Protein AF-A0A6N7Q2G5-F1 (afdb_monomer_lite)

Foldseek 3Di:
DDDDDDDPPPPCPPPDPPPPPLPLADQQQFHDPPPDDDGDPFDQQKKKKWWFDDPVSPDIDTQPDIDGSVGDRDPVVVCVLFNAQTWMKIWGADPVPRDTRDIGDIDHGDGDDTHDSDPPVPPPDPPPPDPPDPPDDDPDDDDDDDDDDDDDDDDDPDDDPPDDDDPDDDPDPDPPPPPVVVVVVVVVVVVVVVVVVVVVVVVVVVVVVVVVVVVVVVVPDD

Radius of gyration: 34.86 Å; chains: 1; bounding box: 56×126×92 Å

Organism: NCBI:txid889282

pLDDT: mean 78.27, std 17.94, range [46.06, 98.12]

Structure (mmCIF, N/CA/C/O backbone):
data_AF-A0A6N7Q2G5-F1
#
_entry.id   AF-A0A6N7Q2G5-F1
#
loop_
_atom_site.group_PDB
_atom_site.id
_atom_site.type_symbol
_atom_site.label_atom_id
_atom_site.label_alt_id
_atom_site.label_comp_id
_atom_site.label_asym_id
_atom_site.label_entity_id
_atom_site.label_seq_id
_atom_site.pdbx_PDB_ins_code
_atom_site.Cartn_x
_atom_site.Cartn_y
_atom_site.Cartn_z
_atom_site.occupancy
_atom_site.B_iso_or_equiv
_atom_site.auth_seq_id
_atom_site.auth_comp_id
_atom_site.auth_asym_id
_atom_site.auth_atom_id
_atom_site.pdbx_PDB_model_num
ATOM 1 N N . MET A 1 1 ? -38.017 -7.972 65.517 1.00 46.06 1 MET A N 1
ATOM 2 C CA . MET A 1 1 ? -37.351 -7.129 64.501 1.00 46.06 1 MET A CA 1
ATOM 3 C C . MET A 1 1 ? -36.614 -8.047 63.535 1.00 46.06 1 MET A C 1
ATOM 5 O O . MET A 1 1 ? -35.547 -8.538 63.874 1.00 46.06 1 MET A O 1
ATOM 9 N N . LYS A 1 2 ? -37.237 -8.386 62.399 1.00 46.38 2 LYS A N 1
ATOM 10 C CA . LYS A 1 2 ? -36.619 -9.204 61.345 1.00 46.38 2 LYS A CA 1
ATOM 11 C C . LYS A 1 2 ? -35.892 -8.258 60.391 1.00 46.38 2 LYS A C 1
ATOM 13 O O . LYS A 1 2 ? -36.523 -7.355 59.848 1.00 46.38 2 LYS A O 1
ATOM 18 N N . LYS A 1 3 ? -34.575 -8.428 60.267 1.00 54.03 3 LYS A N 1
ATOM 19 C CA . LYS A 1 3 ? -33.744 -7.713 59.295 1.00 54.03 3 LYS A CA 1
ATOM 20 C C . LYS A 1 3 ? -34.107 -8.231 57.903 1.00 54.03 3 LYS A C 1
ATOM 22 O O . LYS A 1 3 ? -34.156 -9.438 57.698 1.00 54.03 3 LYS A O 1
ATOM 27 N N . LYS A 1 4 ? -34.447 -7.303 57.014 1.00 59.53 4 LYS A N 1
ATOM 28 C CA . LYS A 1 4 ? -34.738 -7.531 55.602 1.00 59.53 4 LYS A CA 1
ATOM 29 C C . LYS A 1 4 ? -33.416 -7.302 54.869 1.00 59.53 4 LYS A C 1
ATOM 31 O O . LYS A 1 4 ? -32.916 -6.180 54.895 1.00 59.53 4 LYS A O 1
ATOM 36 N N . GLU A 1 5 ? -32.816 -8.366 54.355 1.00 64.50 5 GLU A N 1
ATOM 37 C CA . GLU A 1 5 ? -31.678 -8.271 53.438 1.00 64.50 5 GLU A CA 1
ATOM 38 C C . GLU A 1 5 ? -32.193 -7.766 52.080 1.00 64.50 5 GLU A C 1
ATOM 40 O O . GLU A 1 5 ? -33.299 -8.151 51.686 1.00 64.50 5 GLU A O 1
ATOM 45 N N . PRO A 1 6 ? -31.481 -6.845 51.409 1.00 66.50 6 PRO A N 1
ATOM 46 C CA . PRO A 1 6 ? -31.784 -6.476 50.037 1.00 66.50 6 PRO A CA 1
ATOM 47 C C . PRO A 1 6 ? -31.147 -7.492 49.084 1.00 66.50 6 PRO A C 1
ATOM 49 O O . PRO A 1 6 ? -29.947 -7.745 49.147 1.00 66.50 6 PRO A O 1
ATOM 52 N N . ASP A 1 7 ? -31.976 -8.065 48.219 1.00 61.12 7 ASP A N 1
ATOM 53 C CA . ASP A 1 7 ? -31.551 -8.853 47.071 1.00 61.12 7 ASP A CA 1
ATOM 54 C C . ASP A 1 7 ? -30.861 -7.918 46.059 1.00 61.12 7 ASP A C 1
ATOM 56 O O . ASP A 1 7 ? -31.504 -7.064 45.445 1.00 61.12 7 ASP A O 1
ATOM 60 N N . ASP A 1 8 ? -29.539 -8.049 45.928 1.00 60.59 8 ASP A N 1
ATOM 61 C CA . ASP A 1 8 ? -28.743 -7.462 44.846 1.00 60.59 8 ASP A CA 1
ATOM 62 C C . ASP A 1 8 ? -29.062 -8.213 43.542 1.00 60.59 8 ASP A C 1
ATOM 64 O O . ASP A 1 8 ? -28.525 -9.284 43.243 1.00 60.59 8 ASP A O 1
ATOM 68 N N . GLU A 1 9 ? -29.990 -7.647 42.775 1.00 62.28 9 GLU A N 1
ATOM 69 C CA . GLU A 1 9 ? -30.350 -8.064 41.423 1.00 62.28 9 GLU A CA 1
ATOM 70 C C . GLU A 1 9 ? -29.200 -7.687 40.468 1.00 62.28 9 GLU A C 1
ATOM 72 O O . GLU A 1 9 ? -29.148 -6.599 39.895 1.00 62.28 9 GLU A O 1
ATOM 77 N N . LEU A 1 10 ? -28.216 -8.583 40.348 1.00 60.34 10 LEU A N 1
ATOM 78 C CA . LEU A 1 10 ? -27.159 -8.531 39.335 1.00 60.34 10 LEU A CA 1
ATOM 79 C C . LEU A 1 10 ? -27.780 -8.754 37.946 1.00 60.34 10 LEU A C 1
ATOM 81 O O . LEU A 1 10 ? -27.834 -9.877 37.442 1.00 60.34 10 LEU A O 1
ATOM 85 N N . ASP A 1 11 ? -28.247 -7.664 37.339 1.00 53.66 11 ASP A N 1
ATOM 86 C CA . ASP A 1 11 ? -28.632 -7.579 35.930 1.00 53.66 11 ASP A CA 1
ATOM 87 C C . ASP A 1 11 ? -27.393 -7.800 35.045 1.00 53.66 11 ASP A C 1
ATOM 89 O O . ASP A 1 11 ? -26.650 -6.888 34.677 1.00 53.66 11 ASP A O 1
ATOM 93 N N . GLY A 1 12 ? -27.118 -9.074 34.769 1.00 57.66 12 GLY A N 1
ATOM 94 C CA . GLY A 1 12 ? -26.081 -9.538 33.858 1.00 57.66 12 GLY A CA 1
ATOM 95 C C . GLY A 1 12 ? -26.492 -9.351 32.404 1.00 57.66 12 GLY A C 1
ATOM 96 O O . GLY A 1 12 ? -26.616 -10.332 31.670 1.00 57.66 12 GLY A O 1
ATOM 97 N N . THR A 1 13 ? -26.678 -8.103 31.972 1.00 56.94 13 THR A N 1
ATOM 98 C CA . THR A 1 13 ? -26.692 -7.787 30.542 1.00 56.94 13 THR A CA 1
ATOM 99 C C . THR A 1 13 ? -25.304 -8.145 29.987 1.00 56.94 13 THR A C 1
ATOM 101 O O . THR A 1 13 ? -24.312 -7.564 30.442 1.00 56.94 13 THR A O 1
ATOM 104 N N . PRO A 1 14 ? -25.167 -9.114 29.057 1.00 57.16 14 PRO A N 1
ATOM 105 C CA . PRO A 1 14 ? -23.870 -9.404 28.462 1.00 57.16 14 PRO A CA 1
ATOM 106 C C . PRO A 1 14 ? -23.379 -8.126 27.773 1.00 57.16 14 PRO A C 1
ATOM 108 O O . PRO A 1 14 ? -24.171 -7.485 27.076 1.00 57.16 14 PRO A O 1
ATOM 111 N N . PRO A 1 15 ? -22.112 -7.718 27.964 1.00 50.78 15 PRO A N 1
ATOM 112 C CA . PRO A 1 15 ? -21.589 -6.553 27.273 1.00 50.78 15 PRO A CA 1
ATOM 113 C C . PRO A 1 15 ? -21.746 -6.803 25.775 1.00 50.78 15 PRO A C 1
ATOM 115 O O . PRO A 1 15 ? -21.182 -7.755 25.233 1.00 50.78 15 PRO A O 1
ATOM 118 N N . SER A 1 16 ? -22.570 -5.979 25.126 1.00 46.94 16 SER A N 1
ATOM 119 C CA . SER A 1 16 ? -22.691 -5.969 23.676 1.00 46.94 16 SER A CA 1
ATOM 120 C C . SER A 1 16 ? -21.277 -5.821 23.119 1.00 46.94 16 SER A C 1
ATOM 122 O O . SER A 1 16 ? -20.594 -4.844 23.427 1.00 46.94 16 SER A O 1
ATOM 124 N N . ALA A 1 17 ? -20.813 -6.801 22.343 1.00 53.78 17 ALA A N 1
ATOM 125 C CA . ALA A 1 17 ? -19.471 -6.854 21.755 1.00 53.78 17 ALA A CA 1
ATOM 126 C C . ALA A 1 17 ? -19.237 -5.779 20.667 1.00 53.78 17 ALA A C 1
ATOM 128 O O . ALA A 1 17 ? -18.360 -5.916 19.821 1.00 53.78 17 ALA A O 1
ATOM 129 N N . GLU A 1 18 ? -20.026 -4.708 20.699 1.00 50.28 18 GLU A N 1
ATOM 130 C CA . GLU A 1 18 ? -20.000 -3.550 19.814 1.00 50.28 18 GLU A CA 1
ATOM 131 C C . GLU A 1 18 ? -19.465 -2.314 20.545 1.00 50.28 18 GLU A C 1
ATOM 133 O O . GLU A 1 18 ? -19.804 -1.186 20.201 1.00 50.28 18 GLU A O 1
ATOM 138 N N . GLN A 1 19 ? -18.591 -2.492 21.544 1.00 47.50 19 GLN A N 1
ATOM 139 C CA . GLN A 1 19 ? -17.633 -1.433 21.864 1.00 47.50 19 GLN A CA 1
ATOM 140 C C . GLN A 1 19 ? -16.638 -1.351 20.700 1.00 47.50 19 GLN A C 1
ATOM 142 O O . GLN A 1 19 ? -15.495 -1.797 20.795 1.00 47.50 19 GLN A O 1
ATOM 147 N N . GLU A 1 20 ? -17.126 -0.803 19.578 1.00 50.06 20 GLU A N 1
ATOM 148 C CA . GLU A 1 20 ? -16.340 -0.015 18.642 1.00 50.06 20 GLU A CA 1
ATOM 149 C C . GLU A 1 20 ? -15.528 0.930 19.517 1.00 50.06 20 GLU A C 1
ATOM 151 O O . GLU A 1 20 ? -16.019 1.919 20.060 1.00 50.06 20 GLU A O 1
ATOM 156 N N . THR A 1 21 ? -14.275 0.553 19.737 1.00 46.84 21 THR A N 1
ATOM 157 C CA . THR A 1 21 ? -13.250 1.497 20.116 1.00 46.84 21 THR A CA 1
ATOM 158 C C . THR A 1 21 ? -13.370 2.620 19.104 1.00 46.84 21 THR A C 1
ATOM 160 O O . THR A 1 21 ? -13.093 2.405 17.921 1.00 46.84 21 THR A O 1
ATOM 163 N N . ASP A 1 22 ? -13.823 3.782 19.565 1.00 48.16 22 ASP A N 1
ATOM 164 C CA . ASP A 1 22 ? -13.605 5.074 18.930 1.00 48.16 22 ASP A CA 1
ATOM 165 C C . ASP A 1 22 ? -12.081 5.291 18.846 1.00 48.16 22 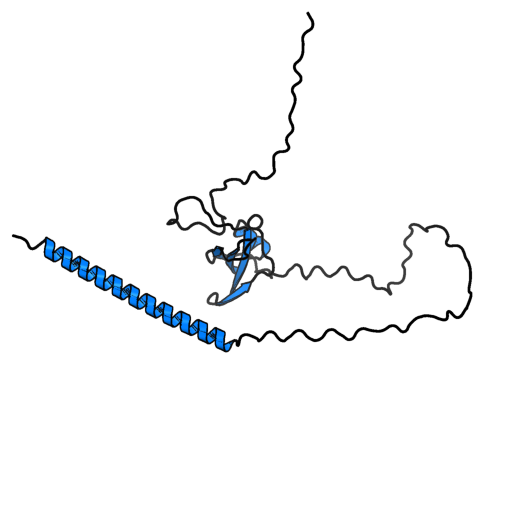ASP A C 1
ATOM 167 O O . ASP A 1 22 ? -11.466 6.095 19.547 1.00 48.16 22 ASP A O 1
ATOM 171 N N . ASP A 1 23 ? -11.441 4.472 18.018 1.00 51.78 23 ASP A N 1
ATOM 172 C CA . ASP A 1 23 ? -10.036 4.473 17.684 1.00 51.78 23 ASP A CA 1
ATOM 173 C C . ASP A 1 23 ? -9.921 5.584 16.638 1.00 51.78 23 ASP A C 1
ATOM 175 O O . ASP A 1 23 ? -9.867 5.370 15.429 1.00 51.78 23 ASP A O 1
ATOM 179 N N . TYR A 1 24 ? -9.975 6.832 17.119 1.00 52.16 24 TYR A N 1
ATOM 180 C CA . TYR A 1 24 ? -9.809 8.059 16.325 1.00 52.16 24 TYR A CA 1
ATOM 181 C C . TYR A 1 24 ? -8.457 8.101 15.563 1.00 52.16 24 TYR A C 1
ATOM 183 O O . TYR A 1 24 ? -8.195 9.030 14.784 1.00 52.16 24 TYR A O 1
ATOM 191 N N . GLY A 1 25 ? -7.588 7.107 15.784 1.00 63.84 25 GLY A N 1
ATOM 192 C CA . GLY A 1 25 ? -6.348 6.837 15.073 1.00 63.84 25 GLY A CA 1
ATOM 193 C C . GLY A 1 25 ? -6.572 5.852 13.930 1.00 63.84 25 GLY A C 1
ATOM 194 O O . GLY A 1 25 ? -6.793 4.667 14.153 1.00 63.84 25 GLY A O 1
ATOM 195 N N . GLY A 1 26 ? -6.491 6.365 12.699 1.00 82.62 26 GLY A N 1
ATOM 196 C CA . GLY A 1 26 ? -6.607 5.585 11.470 1.00 82.62 26 GLY A CA 1
ATOM 197 C C . GLY A 1 26 ? -5.679 4.369 11.412 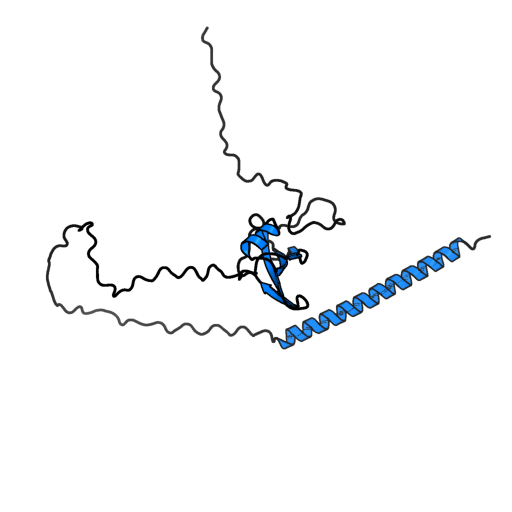1.00 82.62 26 GLY A C 1
ATOM 198 O O . GLY A 1 26 ? -4.789 4.167 12.237 1.00 82.62 26 GLY A O 1
ATOM 199 N N . HIS A 1 27 ? -5.894 3.528 10.406 1.00 92.12 27 HIS A N 1
ATOM 200 C CA . HIS A 1 27 ? -5.175 2.270 10.300 1.00 92.12 27 HIS A CA 1
ATOM 201 C C . HIS A 1 27 ? -3.646 2.499 10.219 1.00 92.12 27 HIS A C 1
ATOM 203 O O . HIS A 1 27 ? -3.206 3.289 9.387 1.00 92.12 27 HIS A O 1
ATOM 209 N N . PRO A 1 28 ? -2.815 1.794 11.009 1.00 92.81 28 PRO A N 1
ATOM 210 C CA . PRO A 1 28 ? -1.363 2.025 11.103 1.00 92.81 28 PRO A CA 1
ATOM 211 C C . PRO A 1 28 ? -0.608 1.943 9.765 1.00 92.81 28 PRO A C 1
ATOM 213 O O . PRO A 1 28 ? 0.325 2.703 9.533 1.00 92.81 28 PRO A O 1
ATOM 216 N N . LEU A 1 29 ? -1.039 1.070 8.846 1.00 95.38 29 LEU A N 1
ATOM 217 C CA . LEU A 1 29 ? -0.493 0.996 7.477 1.00 95.38 29 LEU A CA 1
ATOM 218 C C . LEU A 1 29 ? -0.910 2.157 6.552 1.00 95.38 29 LEU A C 1
ATOM 220 O O . LEU A 1 29 ? -0.390 2.281 5.445 1.00 95.38 29 LEU A O 1
ATOM 224 N N . PHE A 1 30 ? -1.859 2.989 6.973 1.00 94.94 30 PHE A N 1
ATOM 225 C CA . PHE A 1 30 ? -2.389 4.124 6.219 1.00 94.94 30 PHE A CA 1
ATOM 226 C C . PHE A 1 30 ? -2.318 5.390 7.079 1.00 94.94 30 PHE A C 1
ATOM 228 O O . PHE A 1 30 ? -3.362 5.962 7.423 1.00 94.94 30 PHE A O 1
ATOM 235 N N . PRO A 1 31 ? -1.096 5.838 7.435 1.00 91.06 31 PRO A N 1
ATOM 236 C CA . PRO A 1 31 ? -0.928 7.053 8.210 1.00 91.06 31 PRO A CA 1
ATOM 237 C C . PRO A 1 31 ? -1.626 8.209 7.501 1.00 91.06 31 PRO A C 1
ATOM 239 O O . PRO A 1 31 ? -1.678 8.309 6.271 1.00 91.06 31 PRO A O 1
ATOM 242 N N . ARG A 1 32 ? -2.245 9.062 8.304 1.00 89.38 32 ARG A N 1
ATOM 243 C CA . ARG A 1 32 ? -2.961 10.221 7.797 1.00 89.38 32 ARG A CA 1
ATOM 244 C C . ARG A 1 32 ? -1.950 11.285 7.371 1.00 89.38 32 ARG A C 1
ATOM 246 O O . ARG A 1 32 ? -0.985 11.499 8.105 1.00 89.38 32 ARG A O 1
ATOM 253 N N . PRO A 1 33 ? -2.155 11.960 6.231 1.00 86.62 33 PRO A N 1
ATOM 254 C CA . PRO A 1 33 ? -1.342 13.120 5.904 1.00 86.62 33 PRO A CA 1
ATOM 255 C C . PRO A 1 33 ? -1.515 14.200 6.978 1.00 86.62 33 PRO A C 1
ATOM 257 O O . PRO A 1 33 ? -2.624 14.439 7.454 1.00 86.62 33 PRO A O 1
ATOM 260 N N . GLU A 1 34 ? -0.424 14.886 7.321 1.00 87.06 34 GLU A N 1
ATOM 261 C CA . GLU A 1 34 ? -0.402 15.931 8.360 1.00 87.06 34 GLU A CA 1
ATOM 262 C C . GLU A 1 34 ? -1.354 17.107 8.067 1.00 87.06 34 GLU A C 1
ATOM 264 O O . GLU A 1 34 ? -1.701 17.876 8.959 1.00 87.06 34 GLU A O 1
ATOM 269 N N . THR A 1 35 ? -1.796 17.252 6.815 1.00 88.00 35 THR A N 1
ATOM 270 C CA . THR A 1 35 ? -2.701 18.313 6.359 1.00 88.00 35 THR A CA 1
ATOM 271 C C . THR A 1 35 ? -4.179 18.041 6.647 1.00 88.00 35 THR A C 1
ATOM 273 O O . THR A 1 35 ? -4.990 18.966 6.566 1.00 88.00 35 THR A O 1
ATOM 276 N N . GLU A 1 36 ? -4.558 16.802 6.969 1.00 85.88 36 GLU A N 1
ATOM 277 C CA . GLU A 1 36 ? -5.946 16.426 7.241 1.00 85.88 36 GLU A CA 1
ATOM 278 C C . GLU A 1 36 ? -6.239 16.512 8.746 1.00 85.88 36 GLU A C 1
ATOM 280 O O . GLU A 1 36 ? -5.646 15.799 9.555 1.00 85.88 36 GLU A O 1
ATOM 285 N N . SER A 1 37 ? -7.172 17.388 9.132 1.00 85.38 37 SER A N 1
ATOM 286 C CA . SER A 1 37 ? -7.594 17.576 10.524 1.00 85.38 37 SER A CA 1
ATOM 287 C C . SER A 1 37 ? -8.967 16.951 10.802 1.00 85.38 37 SER A C 1
ATOM 289 O O . SER A 1 37 ? -9.831 16.886 9.929 1.00 85.38 37 SER A O 1
ATOM 291 N N . GLY A 1 38 ? -9.177 16.496 12.042 1.00 84.06 38 GLY A N 1
ATOM 292 C CA . GLY A 1 38 ? -10.427 15.872 12.494 1.00 84.06 38 GLY A CA 1
ATOM 293 C C . GLY A 1 38 ? -10.389 14.335 12.520 1.00 84.06 38 GLY A C 1
ATOM 294 O O . GLY A 1 38 ? -9.317 13.747 12.410 1.00 84.06 38 GLY A O 1
ATOM 295 N N . PRO A 1 39 ? -11.529 13.657 12.732 1.00 82.31 39 PRO A N 1
ATOM 296 C CA . PRO A 1 39 ? -11.614 12.190 12.773 1.00 82.31 39 PRO A CA 1
ATOM 297 C C . PRO A 1 39 ? -11.355 11.543 11.403 1.00 82.31 39 PRO A C 1
ATOM 299 O O . PRO A 1 39 ? -11.805 12.073 10.387 1.00 82.31 39 PRO A O 1
ATOM 302 N N . ASP A 1 40 ? -10.665 10.395 11.365 1.00 85.38 40 ASP A N 1
ATOM 303 C CA . ASP A 1 40 ? -10.425 9.674 10.105 1.00 85.38 40 ASP A CA 1
ATOM 304 C C . ASP A 1 40 ? -11.707 8.946 9.694 1.00 85.38 40 ASP A C 1
ATOM 306 O O . ASP A 1 40 ? -12.138 8.002 10.351 1.00 85.38 40 ASP A O 1
ATOM 310 N N . ARG A 1 41 ? -12.349 9.400 8.615 1.00 84.50 41 ARG A N 1
ATOM 311 C CA . ARG A 1 41 ? -13.595 8.789 8.119 1.00 84.50 41 ARG A CA 1
ATOM 312 C C . ARG A 1 41 ? -13.346 7.560 7.248 1.00 84.50 41 ARG A C 1
ATOM 314 O O . ARG A 1 41 ? -14.307 6.921 6.809 1.00 84.50 41 ARG A O 1
ATOM 321 N N . ARG A 1 42 ? -12.085 7.254 6.929 1.00 87.06 42 ARG A N 1
ATOM 322 C CA . ARG A 1 42 ? -11.730 6.134 6.058 1.00 87.06 42 ARG A CA 1
ATOM 323 C C . ARG A 1 42 ? -11.963 4.829 6.810 1.00 87.06 42 ARG A C 1
ATOM 325 O O . ARG A 1 42 ? -11.480 4.629 7.918 1.00 87.06 42 ARG A O 1
ATOM 332 N N . ARG A 1 43 ? -12.705 3.922 6.175 1.00 86.06 43 ARG A N 1
ATOM 333 C CA . ARG A 1 43 ? -12.883 2.549 6.653 1.00 86.06 43 ARG A CA 1
ATOM 334 C C . ARG A 1 43 ? -11.892 1.645 5.942 1.00 86.06 43 ARG A C 1
ATOM 336 O O . ARG A 1 43 ? -11.888 1.574 4.711 1.00 86.06 43 ARG A O 1
ATOM 343 N N . PHE A 1 44 ? -11.055 0.978 6.722 1.00 90.94 44 PHE A N 1
ATOM 344 C CA . PHE A 1 44 ? -9.994 0.099 6.241 1.00 90.94 44 PHE A CA 1
ATOM 345 C C . PHE A 1 44 ? -10.392 -1.361 6.455 1.00 90.94 44 PHE A C 1
ATOM 347 O O . PHE A 1 44 ? -9.663 -2.113 7.084 1.00 90.94 44 PHE A O 1
ATOM 354 N N . ASP A 1 45 ? -11.577 -1.753 5.987 1.00 93.12 45 ASP A N 1
ATOM 355 C CA . ASP A 1 45 ? -12.146 -3.066 6.314 1.00 93.12 45 ASP A CA 1
ATOM 356 C C . ASP A 1 45 ? -11.345 -4.210 5.680 1.00 93.12 45 ASP A C 1
ATOM 358 O O . ASP A 1 45 ? -11.137 -5.249 6.304 1.00 93.12 45 ASP A O 1
ATOM 362 N N . ILE A 1 46 ? -10.897 -4.008 4.436 1.00 96.69 46 ILE A N 1
ATOM 363 C CA . ILE A 1 46 ? -10.154 -4.988 3.645 1.00 96.69 46 ILE A CA 1
ATOM 364 C C . ILE A 1 46 ? -8.843 -4.368 3.163 1.00 96.69 46 ILE A C 1
ATOM 366 O O . ILE A 1 46 ? -8.834 -3.279 2.588 1.00 96.69 46 ILE A O 1
ATOM 370 N N . ILE A 1 47 ? -7.739 -5.088 3.332 1.00 97.81 47 ILE A N 1
ATOM 371 C CA . ILE A 1 47 ? -6.402 -4.711 2.887 1.00 97.81 47 ILE A CA 1
ATOM 372 C C . ILE A 1 47 ? -5.901 -5.720 1.862 1.00 97.81 47 ILE A C 1
ATOM 374 O O . ILE A 1 47 ? -5.834 -6.923 2.097 1.00 97.81 47 ILE A O 1
ATOM 378 N N . GLN A 1 48 ? -5.494 -5.197 0.715 1.00 97.69 48 GLN A N 1
ATOM 379 C CA . GLN A 1 48 ? -4.880 -5.944 -0.365 1.00 97.69 48 GLN A CA 1
ATOM 380 C C . GLN A 1 48 ? -3.403 -5.586 -0.471 1.00 97.69 48 GLN A C 1
ATOM 382 O O . GLN A 1 48 ? -3.057 -4.416 -0.630 1.00 97.69 48 GLN A O 1
ATOM 387 N N . LEU A 1 49 ? -2.536 -6.594 -0.439 1.00 97.88 49 LEU A N 1
ATOM 388 C CA . LEU A 1 49 ? -1.096 -6.399 -0.572 1.00 97.88 49 LEU A CA 1
ATOM 389 C C . LEU A 1 49 ? -0.637 -6.524 -2.016 1.00 97.88 49 LEU A C 1
ATOM 391 O O . LEU A 1 49 ? -0.946 -7.497 -2.707 1.00 97.88 49 LEU A O 1
ATOM 395 N N . HIS A 1 50 ? 0.138 -5.546 -2.463 1.00 97.69 50 HIS A N 1
ATOM 396 C CA . HIS A 1 50 ? 0.886 -5.580 -3.711 1.00 97.69 50 HIS A CA 1
ATOM 397 C C . HIS A 1 50 ? 2.373 -5.635 -3.385 1.00 97.69 50 HIS A C 1
ATOM 399 O O . HIS A 1 50 ? 2.859 -4.936 -2.494 1.00 97.69 50 HIS A O 1
ATOM 405 N N . ARG A 1 51 ? 3.105 -6.460 -4.125 1.00 97.06 51 ARG A N 1
ATOM 406 C CA . ARG A 1 51 ? 4.554 -6.592 -4.020 1.00 97.06 51 ARG A CA 1
ATOM 407 C C . ARG A 1 51 ? 5.195 -6.210 -5.336 1.00 97.06 51 ARG A C 1
ATOM 409 O O . ARG A 1 51 ? 4.980 -6.876 -6.342 1.00 97.06 51 ARG A O 1
ATOM 416 N N . TRP A 1 52 ? 6.012 -5.174 -5.311 1.00 96.12 52 TRP A N 1
ATOM 417 C CA . TRP A 1 52 ? 6.731 -4.644 -6.456 1.00 96.12 52 TRP A CA 1
ATOM 418 C C . TRP A 1 52 ? 8.154 -5.211 -6.536 1.00 96.12 52 TRP A C 1
ATOM 420 O O . TRP A 1 52 ? 8.810 -5.436 -5.514 1.00 96.12 52 TRP A O 1
ATOM 430 N N . TYR A 1 53 ? 8.630 -5.451 -7.758 1.00 88.44 53 TYR A N 1
ATOM 431 C CA . TYR A 1 53 ? 9.970 -5.964 -8.045 1.00 88.44 53 TYR A CA 1
ATOM 432 C C . TYR A 1 53 ? 10.500 -5.485 -9.409 1.00 88.44 53 TYR A C 1
ATOM 434 O O . TYR A 1 53 ? 9.788 -4.889 -10.223 1.00 88.44 53 TYR A O 1
ATOM 442 N N . GLY A 1 54 ? 11.787 -5.741 -9.650 1.00 88.25 54 GLY A N 1
ATOM 443 C CA . GLY A 1 54 ? 12.521 -5.286 -10.832 1.00 88.25 54 GLY A CA 1
ATOM 444 C C . GLY A 1 54 ? 13.297 -3.983 -10.591 1.00 88.25 54 GLY A C 1
ATOM 445 O O . GLY A 1 54 ? 13.092 -3.321 -9.574 1.00 88.25 54 GLY A O 1
ATOM 446 N N . PRO A 1 55 ? 14.179 -3.584 -11.526 1.00 86.12 55 PRO A N 1
ATOM 447 C CA . PRO A 1 55 ? 15.164 -2.510 -11.333 1.00 86.12 55 PRO A CA 1
ATOM 448 C C . PRO A 1 55 ? 14.563 -1.113 -11.090 1.00 86.12 55 PRO A C 1
ATOM 450 O O . PRO A 1 55 ? 15.293 -0.186 -10.755 1.00 86.12 55 PRO A O 1
ATOM 453 N N . LYS A 1 56 ? 13.246 -0.946 -11.262 1.00 88.75 56 LYS A N 1
ATOM 454 C CA . LYS A 1 56 ? 12.516 0.313 -11.045 1.00 88.75 56 LYS A CA 1
ATOM 455 C C . LYS A 1 56 ? 11.156 0.124 -10.367 1.00 88.75 56 LYS A C 1
ATOM 457 O O . LYS A 1 56 ? 10.311 1.006 -10.476 1.00 88.75 56 LYS A O 1
ATOM 462 N N . ASN A 1 57 ? 10.920 -1.014 -9.704 1.00 89.12 57 ASN A N 1
ATOM 463 C CA . ASN A 1 57 ? 9.583 -1.374 -9.209 1.00 89.12 57 ASN A CA 1
ATOM 464 C C . ASN A 1 57 ? 8.526 -1.273 -10.329 1.00 89.12 57 ASN A C 1
ATOM 466 O O . ASN A 1 57 ? 7.491 -0.638 -10.153 1.00 89.12 57 ASN A O 1
ATOM 470 N N . GLU A 1 58 ? 8.827 -1.823 -11.507 1.00 90.75 58 GLU A N 1
ATOM 471 C CA . GLU A 1 58 ? 7.938 -1.765 -12.679 1.00 90.75 58 GLU A CA 1
ATOM 472 C C . GLU A 1 58 ? 6.888 -2.875 -12.638 1.00 90.75 58 GLU A C 1
ATOM 474 O O . GLU A 1 58 ? 5.729 -2.670 -12.991 1.00 90.75 58 GLU A O 1
ATOM 479 N N . TYR A 1 59 ? 7.287 -4.048 -12.156 1.00 92.38 59 TYR A N 1
ATOM 480 C CA . TYR A 1 59 ? 6.418 -5.207 -12.062 1.00 92.38 59 TYR A CA 1
ATOM 481 C C . TYR A 1 59 ? 5.854 -5.293 -10.656 1.00 92.38 59 TYR A C 1
ATOM 483 O O . TYR A 1 59 ? 6.569 -5.046 -9.681 1.00 92.38 59 TYR A O 1
ATOM 491 N N . TYR A 1 60 ? 4.587 -5.679 -10.547 1.00 94.06 60 TYR A N 1
ATOM 492 C CA . TYR A 1 60 ? 3.996 -6.010 -9.265 1.00 94.06 60 TYR A CA 1
ATOM 493 C C . TYR A 1 60 ? 3.204 -7.306 -9.332 1.00 94.06 60 TYR A C 1
ATOM 495 O O . TYR A 1 60 ? 2.595 -7.654 -10.341 1.00 94.06 60 TYR A O 1
ATOM 503 N N . GLU A 1 61 ? 3.215 -8.009 -8.212 1.00 95.31 61 GLU A N 1
ATOM 504 C CA . GLU A 1 61 ? 2.394 -9.172 -7.943 1.00 95.31 61 GLU A CA 1
ATOM 505 C C . GLU A 1 61 ? 1.355 -8.775 -6.897 1.00 95.31 61 GLU A C 1
ATOM 507 O O . GLU A 1 61 ? 1.676 -8.162 -5.875 1.00 95.31 61 GLU A O 1
ATOM 512 N N . ARG A 1 62 ? 0.092 -9.104 -7.152 1.00 96.00 62 ARG A N 1
ATOM 513 C CA . ARG A 1 62 ? -0.991 -8.919 -6.188 1.00 96.00 62 ARG A CA 1
ATOM 514 C C . ARG A 1 62 ? -1.096 -10.173 -5.323 1.00 96.00 62 ARG A C 1
ATOM 516 O O . ARG A 1 62 ? -1.184 -11.273 -5.863 1.00 96.00 62 ARG A O 1
ATOM 523 N N . CYS A 1 63 ? -1.149 -10.001 -4.004 1.00 95.88 63 CYS A N 1
ATOM 524 C CA . CYS A 1 63 ? -1.467 -11.092 -3.093 1.00 95.88 63 CYS A CA 1
ATOM 525 C C . CYS A 1 63 ? -2.879 -11.622 -3.412 1.00 95.88 63 CYS A C 1
ATOM 527 O O . CYS A 1 63 ? -3.813 -10.820 -3.528 1.00 95.88 63 CYS A O 1
ATOM 529 N N . PRO A 1 64 ? -3.057 -12.942 -3.591 1.00 93.31 64 PRO A N 1
ATOM 530 C CA . PRO A 1 64 ? -4.361 -13.536 -3.871 1.00 93.31 64 PRO A CA 1
ATOM 531 C C . PRO A 1 64 ? -5.302 -13.458 -2.666 1.00 93.31 64 PRO A C 1
ATOM 533 O O . PRO A 1 64 ? -6.515 -13.403 -2.851 1.00 93.31 64 PRO A O 1
ATOM 536 N N . ARG A 1 65 ? -4.745 -13.446 -1.448 1.00 94.44 65 ARG A N 1
ATOM 537 C CA . ARG A 1 65 ? -5.492 -13.298 -0.203 1.00 94.44 65 ARG A CA 1
ATOM 538 C C . ARG A 1 65 ? -5.663 -11.817 0.123 1.00 94.44 65 ARG A C 1
ATOM 540 O O . ARG A 1 65 ? -4.687 -11.071 0.199 1.00 94.44 65 ARG A O 1
ATOM 547 N N . ASP A 1 66 ? -6.910 -11.430 0.347 1.00 96.12 66 ASP A N 1
ATOM 548 C CA . ASP A 1 66 ? -7.257 -10.161 0.973 1.00 96.12 66 ASP A CA 1
ATOM 549 C C . ASP A 1 66 ? -7.289 -10.357 2.502 1.00 96.12 66 ASP A C 1
ATOM 551 O O . ASP A 1 66 ? -7.694 -11.415 2.989 1.00 96.12 66 ASP A O 1
ATOM 555 N N . PHE A 1 67 ? -6.824 -9.359 3.248 1.00 96.44 67 PHE A N 1
ATOM 556 C CA . PHE A 1 67 ? -6.757 -9.372 4.712 1.00 96.44 67 PHE A CA 1
ATOM 557 C C . PHE A 1 67 ? -7.824 -8.461 5.292 1.00 96.44 67 PHE A C 1
ATOM 559 O O . PHE A 1 67 ? -8.156 -7.445 4.682 1.00 96.44 67 PHE A O 1
ATOM 566 N N . LEU A 1 68 ? -8.328 -8.769 6.482 1.00 96.19 68 LEU A N 1
ATOM 567 C CA . LEU A 1 68 ? -9.111 -7.785 7.226 1.00 96.19 68 LEU A CA 1
ATOM 568 C C . LEU A 1 68 ? -8.192 -6.673 7.750 1.00 96.19 68 LEU A C 1
ATOM 570 O O . LEU A 1 68 ? -7.030 -6.918 8.082 1.00 96.19 68 LEU A O 1
ATOM 574 N N . GLY A 1 69 ? -8.717 -5.457 7.894 1.00 93.31 69 GLY A N 1
ATOM 575 C CA . GLY A 1 69 ? -7.981 -4.358 8.533 1.00 93.31 69 GLY A CA 1
ATOM 576 C C . GLY A 1 69 ? -7.553 -4.654 9.970 1.00 93.31 69 GLY A C 1
ATOM 577 O O . GLY A 1 69 ? -6.570 -4.113 10.462 1.00 93.31 69 GLY A O 1
ATOM 578 N N . SER A 1 70 ? -8.263 -5.539 10.664 1.00 93.00 70 SER A N 1
ATOM 579 C CA . SER A 1 70 ? -7.871 -6.005 11.995 1.00 93.00 70 SER A CA 1
ATOM 580 C C . SER A 1 70 ? -6.754 -7.054 11.964 1.00 93.00 70 SER A C 1
ATOM 582 O O . SER A 1 70 ? -6.005 -7.158 12.932 1.00 93.00 70 SER A O 1
ATOM 584 N N . GLU A 1 71 ? -6.618 -7.817 10.875 1.00 94.69 71 GLU A N 1
ATOM 585 C CA . GLU A 1 71 ? -5.626 -8.893 10.747 1.00 94.69 71 GLU A CA 1
ATOM 586 C C . GLU A 1 71 ? -4.228 -8.363 10.420 1.00 94.69 71 GLU A C 1
ATOM 588 O O . GLU A 1 71 ? -3.236 -8.907 10.903 1.00 94.69 71 GLU A O 1
ATOM 593 N N . LEU A 1 72 ? -4.141 -7.319 9.591 1.00 95.50 72 LEU A N 1
ATOM 594 C CA . LEU A 1 72 ? -2.877 -6.838 9.042 1.00 95.50 72 LEU A CA 1
ATOM 595 C C . LEU A 1 72 ? -2.599 -5.394 9.452 1.00 95.50 72 LEU A C 1
ATOM 597 O O . LEU A 1 72 ? -2.952 -4.457 8.742 1.00 95.50 72 LEU A O 1
ATOM 601 N N . ARG A 1 73 ? -1.930 -5.221 10.592 1.00 95.06 73 ARG A N 1
ATOM 602 C CA . ARG A 1 73 ? -1.734 -3.921 11.250 1.00 95.06 73 ARG A CA 1
ATOM 603 C C . ARG A 1 73 ? -0.310 -3.380 11.122 1.00 95.06 73 ARG A C 1
ATOM 605 O O . ARG A 1 73 ? -0.115 -2.189 11.332 1.00 95.06 73 ARG A O 1
ATOM 612 N N . SER A 1 74 ? 0.689 -4.192 10.781 1.00 96.31 74 SER A N 1
ATOM 613 C CA . SER A 1 74 ? 2.077 -3.712 10.734 1.00 96.31 74 SER A CA 1
ATOM 614 C C . SER A 1 74 ? 2.867 -4.217 9.530 1.00 96.31 74 SER A C 1
ATOM 616 O O . SER A 1 74 ? 2.540 -5.237 8.920 1.00 96.31 74 SER A O 1
ATOM 618 N N . LEU A 1 75 ? 3.913 -3.469 9.167 1.00 96.12 75 LEU A N 1
ATOM 619 C CA . LEU A 1 75 ? 4.811 -3.850 8.080 1.00 96.12 75 LEU A CA 1
ATOM 620 C C . LEU A 1 75 ? 5.638 -5.082 8.464 1.00 96.12 75 LEU A C 1
ATOM 622 O O . LEU A 1 75 ? 5.895 -5.937 7.623 1.00 96.12 75 LEU A O 1
ATOM 626 N N . GLU A 1 76 ? 5.987 -5.220 9.742 1.00 96.88 76 GLU A N 1
ATOM 627 C CA . GLU A 1 76 ? 6.693 -6.384 10.277 1.00 96.88 76 GLU A CA 1
ATOM 628 C C . GLU A 1 76 ? 5.878 -7.668 10.082 1.00 96.88 76 GLU A C 1
ATOM 630 O O . GLU A 1 76 ? 6.438 -8.667 9.637 1.00 96.88 76 GLU A O 1
ATOM 635 N N . GLN A 1 77 ? 4.556 -7.633 10.303 1.00 96.12 77 GLN A N 1
ATOM 636 C CA . GLN A 1 77 ? 3.673 -8.779 10.036 1.00 96.12 77 GLN A CA 1
ATOM 637 C C . GLN A 1 77 ? 3.704 -9.192 8.557 1.00 96.12 77 GLN A C 1
ATOM 639 O O . GLN A 1 77 ? 3.749 -10.380 8.235 1.00 96.12 77 GLN A O 1
ATOM 644 N N . ILE A 1 78 ? 3.714 -8.216 7.640 1.00 96.44 78 ILE A N 1
ATOM 645 C CA . ILE A 1 78 ? 3.830 -8.475 6.195 1.00 96.44 78 ILE A CA 1
ATOM 646 C C . ILE A 1 78 ? 5.153 -9.191 5.895 1.00 96.44 78 ILE A C 1
ATOM 648 O O . ILE A 1 78 ? 5.169 -10.177 5.156 1.00 96.44 78 ILE A O 1
ATOM 652 N N . VAL A 1 79 ? 6.253 -8.717 6.481 1.00 96.38 79 VAL A N 1
ATOM 653 C CA . VAL A 1 79 ? 7.601 -9.269 6.276 1.00 96.38 79 VAL A CA 1
ATOM 654 C C . VAL A 1 79 ? 7.740 -10.659 6.895 1.00 96.38 79 VAL A C 1
ATOM 656 O O . VAL A 1 79 ? 8.375 -11.532 6.308 1.00 96.38 79 VAL A O 1
ATOM 659 N N . GLU A 1 80 ? 7.119 -10.911 8.043 1.00 95.69 80 GLU A N 1
ATOM 660 C CA . GLU A 1 80 ? 7.104 -12.233 8.671 1.00 95.69 80 GLU A CA 1
ATOM 661 C C . GLU A 1 80 ? 6.385 -13.264 7.782 1.00 95.69 80 GLU A C 1
ATOM 663 O O . GLU A 1 80 ? 6.914 -14.356 7.516 1.00 95.69 80 GLU A O 1
ATOM 668 N N . MET A 1 81 ? 5.222 -12.886 7.240 1.00 94.81 81 MET A N 1
ATOM 669 C CA . MET A 1 81 ? 4.424 -13.736 6.353 1.00 94.81 81 MET A CA 1
ATOM 670 C C . MET A 1 81 ? 5.084 -13.957 4.989 1.00 94.81 81 MET A C 1
ATOM 672 O O . MET A 1 81 ? 5.138 -15.091 4.517 1.00 94.81 81 MET A O 1
ATOM 676 N N . PHE A 1 82 ? 5.602 -12.900 4.357 1.00 95.56 82 PHE A N 1
ATOM 677 C CA . PHE A 1 82 ? 5.988 -12.923 2.939 1.00 95.56 82 PHE A CA 1
ATOM 678 C C . PHE A 1 82 ? 7.479 -12.693 2.667 1.00 95.56 82 PHE A C 1
ATOM 680 O O . PHE A 1 82 ? 7.919 -12.744 1.515 1.00 95.56 82 PHE A O 1
ATOM 687 N N . GLY A 1 83 ? 8.282 -12.502 3.709 1.00 95.00 83 GLY A N 1
ATOM 688 C CA . GLY A 1 83 ? 9.697 -12.166 3.599 1.00 95.00 83 GLY A CA 1
ATOM 689 C C . GLY A 1 83 ? 9.936 -10.709 3.188 1.00 95.00 83 GLY A C 1
ATOM 690 O O . GLY A 1 83 ? 9.003 -9.927 2.994 1.00 95.00 83 GLY A O 1
ATOM 691 N N . GLY A 1 84 ? 11.208 -10.351 3.041 1.00 94.31 84 GLY A N 1
ATOM 692 C CA . GLY A 1 84 ? 11.672 -9.035 2.603 1.00 94.31 84 GLY A CA 1
ATOM 693 C C . GLY A 1 84 ? 12.242 -9.053 1.181 1.00 94.31 84 GLY A C 1
ATOM 694 O O . GLY A 1 84 ? 11.741 -9.754 0.296 1.00 94.31 84 GLY A O 1
ATOM 695 N N . GLN A 1 85 ? 13.283 -8.246 0.966 1.00 93.69 85 GLN A N 1
ATOM 696 C CA . GLN A 1 85 ? 13.990 -8.039 -0.307 1.00 93.69 85 GLN A CA 1
ATOM 697 C C . GLN A 1 85 ? 13.083 -7.591 -1.459 1.00 93.69 85 GLN A C 1
ATOM 699 O O . GLN A 1 85 ? 13.266 -7.964 -2.622 1.00 93.69 85 GLN A O 1
ATOM 704 N N . CYS A 1 86 ? 12.053 -6.813 -1.139 1.00 94.94 86 CYS A N 1
ATOM 705 C CA . CYS A 1 86 ? 11.123 -6.279 -2.120 1.00 94.94 86 CYS A CA 1
ATOM 706 C C . CYS A 1 86 ? 10.397 -5.047 -1.582 1.00 94.94 86 CYS A C 1
ATOM 708 O O . CYS A 1 86 ? 10.533 -4.672 -0.416 1.00 94.94 86 CYS A O 1
ATOM 710 N N . THR A 1 87 ? 9.638 -4.407 -2.466 1.00 97.56 87 THR A N 1
ATOM 711 C CA . THR A 1 87 ? 8.845 -3.230 -2.126 1.00 97.56 87 THR A CA 1
ATOM 712 C C . THR A 1 87 ? 7.386 -3.633 -1.947 1.00 97.56 87 THR A C 1
ATOM 714 O O . THR A 1 87 ? 6.771 -4.134 -2.887 1.00 97.56 87 THR A O 1
ATOM 717 N N . TYR A 1 88 ? 6.803 -3.393 -0.777 1.00 97.94 88 TYR A N 1
ATOM 718 C CA . TYR A 1 88 ? 5.384 -3.641 -0.517 1.00 97.94 88 TYR A CA 1
ATOM 719 C C . TYR A 1 88 ? 4.552 -2.368 -0.642 1.00 97.94 88 TYR A C 1
ATOM 721 O O . TYR A 1 88 ? 5.031 -1.265 -0.392 1.00 97.94 88 TYR A O 1
ATOM 729 N N . GLN A 1 89 ? 3.288 -2.537 -1.015 1.00 98.12 89 GLN A N 1
ATOM 730 C CA . GLN A 1 89 ? 2.264 -1.503 -0.949 1.00 98.12 89 GLN A CA 1
ATOM 731 C C . GLN A 1 89 ? 0.949 -2.131 -0.487 1.00 98.12 89 GLN A C 1
ATOM 733 O O . GLN A 1 89 ? 0.506 -3.135 -1.047 1.00 98.12 89 GLN A O 1
ATOM 738 N N . ALA A 1 90 ? 0.317 -1.534 0.514 1.00 98.06 90 ALA A N 1
ATOM 739 C CA . ALA A 1 90 ? -1.007 -1.909 0.976 1.00 98.06 90 ALA A CA 1
ATOM 740 C C . ALA A 1 90 ? -2.071 -1.039 0.294 1.00 98.06 90 ALA A C 1
ATOM 742 O O . ALA A 1 90 ? -1.896 0.164 0.081 1.00 98.06 90 ALA A O 1
ATOM 743 N N . ILE A 1 91 ? -3.196 -1.655 -0.054 1.00 97.81 91 ILE A N 1
ATOM 744 C CA . ILE A 1 91 ? -4.344 -0.981 -0.653 1.00 97.81 91 ILE A CA 1
ATOM 745 C C . ILE A 1 91 ? -5.580 -1.296 0.172 1.00 97.81 91 ILE A C 1
ATOM 747 O O . ILE A 1 91 ? -5.960 -2.458 0.297 1.00 97.81 91 ILE A O 1
ATOM 751 N N . ALA A 1 92 ? -6.227 -0.262 0.694 1.00 97.00 92 ALA A N 1
ATOM 752 C CA . ALA A 1 92 ? -7.437 -0.405 1.482 1.00 97.00 92 ALA A CA 1
ATOM 753 C C . ALA A 1 92 ? -8.693 -0.340 0.614 1.00 97.00 92 ALA A C 1
ATOM 755 O O . ALA A 1 92 ? -8.812 0.496 -0.291 1.00 97.00 92 ALA A O 1
ATOM 756 N N . LYS A 1 93 ? -9.659 -1.195 0.940 1.00 96.19 93 LYS A N 1
ATOM 757 C CA . LYS A 1 93 ? -10.988 -1.244 0.342 1.00 96.19 93 LYS A CA 1
ATOM 758 C C . LYS A 1 93 ? -12.050 -1.281 1.431 1.00 96.19 93 LYS A C 1
ATOM 760 O O . LYS A 1 93 ? -11.857 -1.865 2.494 1.00 96.19 93 LYS A O 1
ATOM 765 N N . CYS A 1 94 ? -13.195 -0.695 1.119 1.00 93.00 94 CYS A N 1
ATOM 766 C CA . CYS A 1 94 ? -14.391 -0.843 1.936 1.00 93.00 94 CYS A CA 1
ATOM 767 C C . CYS A 1 94 ? -15.008 -2.230 1.715 1.00 93.00 94 CYS A C 1
ATOM 769 O O . CYS A 1 94 ? -15.165 -2.640 0.564 1.00 93.00 94 CYS A O 1
ATOM 771 N N . SER A 1 95 ? -15.400 -2.932 2.777 1.00 91.62 95 SER A N 1
ATOM 772 C CA . SER A 1 95 ? -15.963 -4.288 2.670 1.00 91.62 95 SER A CA 1
ATOM 773 C C . SER A 1 95 ? -17.337 -4.311 2.003 1.00 91.62 95 SER A C 1
ATOM 775 O O . SER A 1 95 ? -17.637 -5.217 1.233 1.00 91.62 95 SER A O 1
ATOM 777 N N . SER A 1 96 ? -18.165 -3.291 2.237 1.00 92.06 96 SER A N 1
ATOM 778 C CA . SER A 1 96 ? -19.520 -3.236 1.679 1.00 92.06 96 SER A CA 1
ATOM 779 C C . SER A 1 96 ? -19.520 -2.874 0.194 1.00 92.06 96 SER A C 1
ATOM 781 O O . SER A 1 96 ? -20.184 -3.515 -0.617 1.00 92.06 96 SER A O 1
ATOM 783 N N . THR A 1 97 ? -18.747 -1.857 -0.191 1.00 92.38 97 THR A N 1
ATOM 784 C CA . THR A 1 97 ? -18.756 -1.324 -1.565 1.00 92.38 97 THR A CA 1
ATOM 785 C C . THR A 1 97 ? -17.633 -1.863 -2.443 1.00 92.38 97 THR A C 1
ATOM 787 O O . THR A 1 97 ? -17.655 -1.632 -3.651 1.00 92.38 97 THR A O 1
ATOM 790 N N . HIS A 1 98 ? -16.633 -2.527 -1.855 1.00 88.38 98 HIS A N 1
ATOM 791 C CA . HIS A 1 98 ? -15.399 -2.971 -2.513 1.00 88.38 98 HIS A CA 1
ATOM 792 C C . HIS A 1 98 ? -14.627 -1.849 -3.235 1.00 88.38 98 HIS A C 1
ATOM 794 O O . HIS A 1 98 ? -13.720 -2.116 -4.027 1.00 88.38 98 HIS A O 1
ATOM 800 N N . ARG A 1 99 ? -14.961 -0.579 -2.962 1.00 92.31 99 ARG A N 1
ATOM 801 C CA . ARG A 1 99 ? -14.283 0.586 -3.535 1.00 92.31 99 ARG A CA 1
ATOM 802 C C . ARG A 1 99 ? -12.960 0.835 -2.824 1.00 92.31 99 ARG A C 1
ATOM 804 O O . ARG A 1 99 ? -12.854 0.645 -1.613 1.00 92.31 99 ARG A O 1
ATOM 811 N N . TYR A 1 100 ? -11.974 1.286 -3.593 1.00 93.50 100 TYR A N 1
ATOM 812 C CA . TYR A 1 100 ? -10.681 1.722 -3.080 1.00 93.50 100 TYR A CA 1
ATOM 813 C C . TYR A 1 100 ? -10.842 2.964 -2.206 1.00 93.50 100 TYR A C 1
ATOM 815 O O . TYR A 1 100 ? -11.487 3.925 -2.622 1.00 93.50 100 TYR A O 1
ATOM 823 N N . GLN A 1 101 ? -10.251 2.921 -1.014 1.00 93.12 101 GLN A N 1
ATOM 824 C CA . GLN A 1 101 ? -10.325 4.004 -0.029 1.00 93.12 101 GLN A CA 1
ATOM 825 C C . GLN A 1 101 ? -8.983 4.714 0.136 1.00 93.12 101 GLN A C 1
ATOM 827 O O . GLN A 1 101 ? -8.936 5.936 0.240 1.00 93.12 101 GLN A O 1
ATOM 832 N N . ALA A 1 102 ? -7.887 3.955 0.159 1.00 94.62 102 ALA A N 1
ATOM 833 C CA . ALA A 1 102 ? -6.555 4.504 0.358 1.00 94.62 102 ALA A CA 1
ATOM 834 C C . ALA A 1 102 ? -5.474 3.592 -0.225 1.00 94.62 102 ALA A C 1
ATOM 836 O O . ALA A 1 102 ? -5.650 2.377 -0.351 1.00 94.62 102 ALA A O 1
ATOM 837 N N . HIS A 1 103 ? -4.331 4.200 -0.520 1.00 95.69 103 HIS A N 1
ATOM 838 C CA . HIS A 1 103 ? -3.091 3.514 -0.845 1.00 95.69 103 HIS A CA 1
ATOM 839 C C . HIS A 1 103 ? -2.057 3.913 0.190 1.00 95.69 103 HIS A C 1
ATOM 841 O O . HIS A 1 103 ? -1.966 5.088 0.549 1.00 95.69 103 HIS A O 1
ATOM 847 N N . SER A 1 104 ? -1.284 2.945 0.656 1.00 96.56 104 SER A N 1
ATOM 848 C CA . SER A 1 104 ? -0.129 3.249 1.471 1.00 96.56 104 SER A CA 1
ATOM 849 C C . SER A 1 104 ? 1.027 3.746 0.608 1.00 96.56 104 SER A C 1
ATOM 851 O O . SER A 1 104 ? 1.043 3.595 -0.625 1.00 96.56 104 SER A O 1
ATOM 853 N N . GLU A 1 105 ? 2.041 4.271 1.284 1.00 95.81 105 GLU A N 1
ATOM 854 C CA . GLU A 1 105 ? 3.362 4.432 0.698 1.00 95.81 105 GLU A CA 1
ATOM 855 C C . GLU A 1 105 ? 3.944 3.076 0.277 1.00 95.81 105 GLU A C 1
ATOM 857 O O . GLU A 1 105 ? 3.509 2.006 0.722 1.00 95.81 105 GLU A O 1
ATOM 862 N N . LYS A 1 106 ? 4.921 3.130 -0.628 1.00 96.75 106 LYS A N 1
ATOM 863 C CA . LYS A 1 106 ? 5.690 1.959 -1.039 1.00 96.75 106 LYS A CA 1
ATOM 864 C C . LYS A 1 106 ? 6.858 1.780 -0.075 1.00 96.75 106 LYS A C 1
ATOM 866 O O . LYS A 1 106 ? 7.741 2.632 -0.032 1.00 96.75 106 LYS A O 1
ATOM 871 N N . TRP A 1 107 ? 6.898 0.661 0.639 1.00 96.88 107 TRP A N 1
ATOM 872 C CA . TRP A 1 107 ? 7.967 0.364 1.592 1.00 96.88 107 TRP A CA 1
ATOM 873 C C . TRP A 1 107 ? 8.919 -0.667 1.014 1.00 96.88 107 TRP A C 1
ATOM 875 O O . TRP A 1 107 ? 8.537 -1.821 0.816 1.00 96.88 107 TRP A O 1
ATOM 885 N N . TYR A 1 108 ? 10.157 -0.262 0.741 1.00 96.06 108 TYR A N 1
ATOM 886 C CA . TYR A 1 108 ? 11.223 -1.225 0.492 1.00 96.06 108 TYR A CA 1
ATOM 887 C C . TYR A 1 108 ? 11.663 -1.818 1.824 1.00 96.06 108 TYR A C 1
ATOM 889 O O . TYR A 1 108 ? 12.068 -1.081 2.723 1.00 96.06 108 TYR A O 1
ATOM 897 N N . VAL A 1 109 ? 11.584 -3.140 1.939 1.00 95.38 109 VAL A N 1
ATOM 898 C CA . VAL A 1 109 ? 12.010 -3.840 3.145 1.00 95.38 109 VAL A CA 1
ATOM 899 C C . VAL A 1 109 ? 13.155 -4.767 2.801 1.00 95.38 109 VAL A C 1
ATOM 901 O O . VAL A 1 109 ? 13.003 -5.691 2.001 1.00 95.38 109 VAL A O 1
ATOM 904 N N . ASP A 1 110 ? 14.302 -4.517 3.419 1.00 93.31 110 ASP A N 1
ATOM 905 C CA . ASP A 1 110 ? 15.403 -5.470 3.427 1.00 93.31 110 ASP A CA 1
ATOM 906 C C . ASP A 1 110 ? 15.138 -6.578 4.461 1.00 93.31 110 ASP A C 1
ATOM 908 O O . ASP A 1 110 ? 14.325 -6.406 5.371 1.00 93.31 110 ASP A O 1
ATOM 912 N N . GLY A 1 111 ? 15.791 -7.731 4.326 1.00 90.31 111 GLY A N 1
ATOM 913 C CA . GLY A 1 111 ? 15.687 -8.810 5.312 1.00 90.31 111 GLY A CA 1
ATOM 914 C C . GLY A 1 111 ? 15.552 -10.210 4.707 1.00 90.31 111 GLY A C 1
ATOM 915 O O . GLY A 1 111 ? 16.237 -10.513 3.727 1.00 90.31 111 GLY A O 1
ATOM 916 N N . PRO A 1 112 ? 14.742 -11.106 5.313 1.00 93.81 112 PRO A N 1
ATOM 917 C CA . PRO A 1 112 ? 14.710 -12.517 4.941 1.00 93.81 112 PRO A CA 1
ATOM 918 C C . PRO A 1 112 ? 14.301 -12.702 3.482 1.00 93.81 112 PRO A C 1
ATOM 920 O O . PRO A 1 112 ? 13.561 -11.893 2.921 1.00 93.81 112 PRO A O 1
ATOM 923 N N . ALA A 1 113 ? 14.765 -13.797 2.879 1.00 93.50 113 ALA A N 1
ATOM 924 C CA . ALA A 1 113 ? 14.446 -14.112 1.495 1.00 93.50 113 ALA A CA 1
ATOM 925 C C . ALA A 1 113 ? 12.928 -14.092 1.260 1.00 93.50 113 ALA A C 1
ATOM 927 O O . ALA A 1 113 ? 12.137 -14.592 2.066 1.00 93.50 113 ALA A O 1
ATOM 928 N N . ARG A 1 114 ? 12.540 -13.504 0.130 1.00 92.75 114 ARG A N 1
ATOM 929 C CA . ARG A 1 114 ? 11.147 -13.376 -0.289 1.00 92.75 114 ARG A CA 1
ATOM 930 C C . ARG A 1 114 ? 10.466 -14.745 -0.372 1.00 92.75 114 ARG A C 1
ATOM 932 O O . ARG A 1 114 ? 10.920 -15.617 -1.115 1.00 92.75 114 ARG A O 1
ATOM 939 N N . LYS A 1 115 ? 9.330 -14.894 0.307 1.00 94.19 115 LYS A N 1
ATOM 940 C CA . LYS A 1 115 ? 8.451 -16.068 0.218 1.00 94.19 115 LYS A CA 1
ATOM 941 C C . LYS A 1 115 ? 7.405 -15.857 -0.887 1.00 94.19 115 LYS A C 1
ATOM 943 O O . LYS A 1 115 ? 6.999 -14.720 -1.135 1.00 94.19 115 LYS A O 1
ATOM 948 N N . PRO A 1 116 ? 6.959 -16.895 -1.608 1.00 90.56 116 PRO A N 1
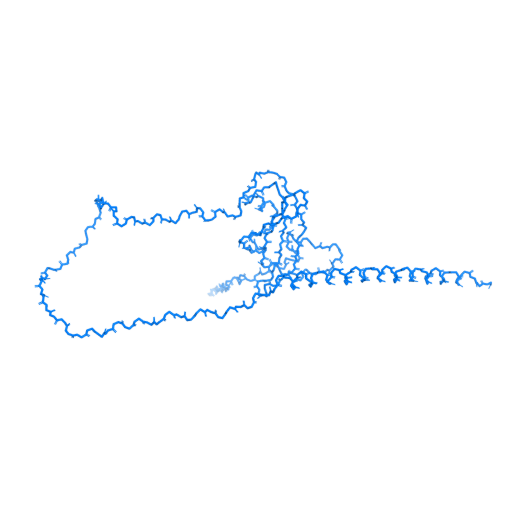ATOM 949 C CA . PRO A 1 116 ? 5.855 -16.751 -2.558 1.00 90.56 116 PRO A CA 1
ATOM 950 C C . PRO A 1 116 ? 4.565 -16.339 -1.828 1.00 90.56 116 PRO A C 1
ATOM 952 O O . PRO A 1 116 ? 4.367 -16.708 -0.677 1.00 90.56 116 PRO A O 1
ATOM 955 N N . PHE A 1 117 ? 3.660 -15.609 -2.492 1.00 90.38 117 PHE A N 1
ATOM 956 C CA . PHE A 1 117 ? 2.333 -15.352 -1.908 1.00 90.38 117 PHE A CA 1
ATOM 957 C C . PHE A 1 117 ? 1.498 -16.638 -1.767 1.00 90.38 117 PHE A C 1
ATOM 959 O O . PHE A 1 117 ? 0.573 -16.694 -0.962 1.00 90.38 117 PHE A O 1
ATOM 966 N N . TYR A 1 118 ? 1.828 -17.671 -2.546 1.00 70.50 118 TYR A N 1
ATOM 967 C CA . TYR A 1 118 ? 1.162 -18.966 -2.550 1.00 70.50 118 TYR A CA 1
ATOM 968 C C . TYR A 1 118 ? 1.983 -19.997 -1.775 1.00 70.50 118 TYR A C 1
ATOM 970 O O . TYR A 1 118 ? 2.877 -20.628 -2.336 1.00 70.50 118 TYR A O 1
ATOM 978 N N . GLU A 1 119 ? 1.646 -20.213 -0.508 1.00 58.91 119 GLU A N 1
ATOM 979 C CA . GLU A 1 119 ? 2.104 -21.400 0.232 1.00 58.91 119 GLU A CA 1
ATOM 980 C C . GLU A 1 119 ? 0.939 -22.369 0.527 1.00 58.91 119 GLU A C 1
ATOM 982 O O . GLU A 1 119 ? 1.135 -23.579 0.635 1.00 58.91 119 GLU A O 1
ATOM 987 N N . GLU A 1 120 ? -0.308 -21.881 0.502 1.00 52.31 120 GLU A N 1
ATOM 988 C CA . GLU A 1 120 ? -1.511 -22.665 0.828 1.00 52.31 120 GLU A CA 1
ATOM 989 C C . GLU A 1 120 ? -1.860 -23.765 -0.191 1.00 52.31 120 GLU A C 1
ATOM 991 O O . GLU A 1 120 ? -2.429 -24.786 0.188 1.00 52.31 120 GLU A O 1
ATOM 996 N N . ALA A 1 121 ? -1.433 -23.649 -1.453 1.00 48.16 121 ALA A N 1
ATOM 997 C CA . ALA A 1 121 ? -1.649 -24.694 -2.464 1.00 48.16 121 ALA A CA 1
ATOM 998 C C . ALA A 1 121 ? -0.704 -25.908 -2.325 1.00 48.16 121 ALA A C 1
ATOM 1000 O O . ALA A 1 121 ? -0.862 -26.895 -3.042 1.00 48.16 121 ALA A O 1
ATOM 1001 N N . ARG A 1 122 ? 0.284 -25.857 -1.416 1.00 49.28 122 ARG A N 1
ATOM 1002 C CA . ARG A 1 122 ? 1.158 -27.001 -1.097 1.00 49.28 122 ARG A CA 1
ATOM 1003 C C . ARG A 1 122 ? 0.763 -27.745 0.171 1.00 49.28 122 ARG A C 1
ATOM 1005 O O . ARG A 1 122 ? 1.462 -28.682 0.554 1.00 49.28 122 ARG A O 1
ATOM 1012 N N . ARG A 1 123 ? -0.388 -27.432 0.774 1.00 50.62 123 ARG A N 1
ATOM 1013 C CA . ARG A 1 123 ? -1.113 -28.493 1.472 1.00 50.62 123 ARG A CA 1
ATOM 1014 C C . ARG A 1 123 ? -1.588 -29.435 0.383 1.00 50.62 123 ARG A C 1
ATOM 1016 O O . ARG A 1 123 ? -2.607 -29.188 -0.254 1.00 50.62 123 ARG A O 1
ATOM 1023 N N . THR A 1 124 ? -0.777 -30.455 0.113 1.00 53.22 124 THR A N 1
ATOM 1024 C CA . THR A 1 124 ? -1.171 -31.622 -0.666 1.00 53.22 124 THR A CA 1
ATOM 1025 C C . THR A 1 124 ? -2.620 -31.924 -0.288 1.00 53.22 124 THR A C 1
ATOM 1027 O O . THR A 1 124 ? -2.893 -31.995 0.919 1.00 53.22 124 THR A O 1
ATOM 1030 N N . PRO A 1 125 ? -3.565 -32.044 -1.242 1.00 60.78 125 PRO A N 1
ATOM 1031 C CA . PRO A 1 125 ? -4.864 -32.605 -0.898 1.00 60.78 125 PRO A CA 1
ATOM 1032 C C . PRO A 1 125 ? -4.584 -33.879 -0.089 1.00 60.78 125 PRO A C 1
ATOM 1034 O O . PRO A 1 125 ? -3.630 -34.584 -0.446 1.00 60.78 125 PRO A O 1
ATOM 1037 N N . PRO A 1 126 ? -5.296 -34.137 1.029 1.00 62.16 126 PRO A N 1
ATOM 1038 C CA . PRO A 1 126 ? -5.096 -35.374 1.773 1.00 62.16 126 PRO A CA 1
ATOM 1039 C C . PRO A 1 126 ? -5.119 -36.487 0.739 1.00 62.16 126 PRO A C 1
ATOM 1041 O O . PRO A 1 126 ? -6.080 -36.537 -0.032 1.00 62.16 126 PRO A O 1
ATOM 1044 N N . SER A 1 127 ? -4.018 -37.248 0.633 1.00 62.75 127 SER A N 1
ATOM 1045 C CA . SER A 1 127 ? -3.863 -38.294 -0.373 1.00 62.75 127 SER A CA 1
ATOM 1046 C C . SER A 1 127 ? -5.180 -39.036 -0.433 1.00 62.75 127 SER A C 1
ATOM 1048 O O . SER A 1 127 ? -5.592 -39.624 0.569 1.00 62.75 127 SER A O 1
ATOM 1050 N N . GLN A 1 128 ? -5.889 -38.886 -1.552 1.00 60.66 128 GLN A N 1
ATOM 1051 C CA . GLN A 1 128 ? -7.154 -39.564 -1.755 1.00 60.66 128 GLN A CA 1
ATOM 1052 C C . GLN A 1 128 ? -6.853 -41.035 -1.447 1.00 60.66 128 GLN A C 1
ATOM 1054 O O . GLN A 1 128 ? -5.880 -41.546 -2.012 1.00 60.66 128 GLN A O 1
ATOM 1059 N N . PRO A 1 129 ? -7.541 -41.670 -0.479 1.00 63.19 129 PRO A N 1
ATOM 1060 C CA . PRO A 1 129 ? -7.218 -43.035 -0.103 1.00 63.19 129 PRO A CA 1
ATOM 1061 C C . PRO A 1 129 ? -7.272 -43.865 -1.378 1.00 63.19 129 PRO A C 1
ATOM 1063 O O . PRO A 1 129 ? -8.289 -43.856 -2.071 1.00 63.19 129 PRO A O 1
ATOM 1066 N N . ASP A 1 130 ? -6.141 -44.476 -1.723 1.00 61.31 130 ASP A N 1
ATOM 1067 C CA . ASP A 1 130 ? -6.018 -45.307 -2.909 1.00 61.31 130 ASP A CA 1
ATOM 1068 C C . ASP A 1 130 ? -7.124 -46.374 -2.834 1.00 61.31 130 ASP A C 1
ATOM 1070 O O . ASP A 1 130 ? -7.118 -47.176 -1.894 1.00 61.31 130 ASP A O 1
ATOM 1074 N N . PRO A 1 131 ? -8.102 -46.384 -3.760 1.00 65.56 131 PRO A N 1
ATOM 1075 C CA . PRO A 1 131 ? -9.183 -47.365 -3.736 1.00 65.56 131 PRO A CA 1
ATOM 1076 C C . PRO A 1 131 ? -8.681 -48.805 -3.941 1.00 65.56 131 PRO A C 1
ATOM 1078 O O . PRO A 1 131 ? -9.458 -49.739 -3.764 1.00 65.56 131 PRO A O 1
ATOM 1081 N N . ASN A 1 132 ? -7.399 -48.990 -4.277 1.00 66.00 132 ASN A N 1
ATOM 1082 C CA . ASN A 1 132 ? -6.728 -50.281 -4.395 1.00 66.00 132 ASN A CA 1
ATOM 1083 C C . ASN A 1 132 ? -5.713 -50.569 -3.279 1.00 66.00 132 ASN A C 1
ATOM 1085 O O . ASN A 1 132 ? -4.988 -51.564 -3.374 1.00 66.00 132 ASN A O 1
ATOM 1089 N N . ALA A 1 133 ? -5.649 -49.761 -2.213 1.00 56.44 133 ALA A N 1
ATOM 1090 C CA . ALA A 1 133 ? -4.836 -50.121 -1.056 1.00 56.44 133 ALA A CA 1
ATOM 1091 C C . ALA A 1 133 ? -5.322 -51.478 -0.502 1.00 56.44 133 ALA A C 1
ATOM 1093 O O . ALA A 1 133 ? -6.492 -51.598 -0.123 1.00 56.44 133 ALA A O 1
ATOM 1094 N N . PRO A 1 134 ? -4.470 -52.522 -0.458 1.00 56.75 134 PRO A N 1
ATOM 1095 C CA . PRO A 1 134 ? -4.859 -53.808 0.095 1.00 56.75 134 PRO A CA 1
ATOM 1096 C C . PRO A 1 134 ? -5.265 -53.593 1.551 1.00 56.75 134 PRO A C 1
ATOM 1098 O O . PRO A 1 134 ? -4.492 -53.047 2.336 1.00 56.75 134 PRO A O 1
ATOM 1101 N N . TYR A 1 135 ? -6.493 -53.992 1.887 1.00 56.12 135 TYR A N 1
ATOM 1102 C CA . TYR A 1 135 ? -7.065 -53.913 3.227 1.00 56.12 135 TYR A CA 1
ATOM 1103 C C . TYR A 1 135 ? -6.139 -54.594 4.246 1.00 56.12 135 TYR A C 1
ATOM 1105 O O . TYR A 1 135 ? -6.210 -55.800 4.483 1.00 56.12 135 TYR A O 1
ATOM 1113 N N . GLY A 1 136 ? -5.250 -53.809 4.850 1.00 50.97 136 GLY A N 1
ATOM 1114 C CA . GLY A 1 136 ? -4.477 -54.203 6.013 1.00 50.97 136 GLY A CA 1
ATOM 1115 C C . GLY A 1 136 ? -5.425 -54.309 7.197 1.00 50.97 136 GLY A C 1
ATOM 1116 O O . GLY A 1 136 ? -6.026 -53.319 7.609 1.00 50.97 136 GLY A O 1
ATOM 1117 N N . GLN A 1 137 ? -5.582 -55.524 7.712 1.00 51.06 137 GLN A N 1
ATOM 1118 C CA . GLN A 1 137 ? -6.361 -55.823 8.907 1.00 51.06 137 GLN A CA 1
ATOM 1119 C C . GLN A 1 137 ? -5.871 -54.981 10.096 1.00 51.06 137 GLN A C 1
ATOM 1121 O O . GLN A 1 137 ? -4.806 -55.236 10.655 1.00 51.06 137 GLN A O 1
ATOM 1126 N N . GLY A 1 138 ? -6.657 -53.980 10.492 1.00 50.53 138 GLY A N 1
ATOM 1127 C CA . GLY A 1 138 ? -6.543 -53.324 11.793 1.00 50.53 138 GLY A CA 1
ATOM 1128 C C . GLY A 1 138 ? -7.377 -54.069 12.851 1.00 50.53 138 GLY A C 1
ATOM 1129 O O . GLY A 1 138 ? -8.454 -54.567 12.521 1.00 50.53 138 GLY A O 1
ATOM 1130 N N . PRO A 1 139 ? -6.932 -54.153 14.119 1.00 53.31 139 PRO A N 1
ATOM 1131 C CA . PRO A 1 139 ? -7.507 -55.041 15.135 1.00 53.31 139 PRO A CA 1
ATOM 1132 C C . PRO A 1 139 ? -8.671 -54.419 15.929 1.00 53.31 139 PRO A C 1
ATOM 1134 O O . PRO A 1 139 ? -8.764 -54.621 17.137 1.00 53.31 139 PRO A O 1
ATOM 1137 N N . TRP A 1 140 ? -9.569 -53.663 15.290 1.00 49.72 140 TRP A N 1
ATOM 1138 C CA . TRP A 1 140 ? -10.686 -53.033 16.003 1.00 49.72 140 TRP A CA 1
ATOM 1139 C C . TRP A 1 140 ? -12.019 -53.178 15.265 1.00 49.72 140 TRP A C 1
ATOM 1141 O O . TRP A 1 140 ? -12.276 -52.501 14.277 1.00 49.72 140 TRP A O 1
ATOM 1151 N N . GLY A 1 141 ? -12.880 -54.029 15.831 1.00 48.53 141 GLY A N 1
ATOM 1152 C CA . GLY A 1 141 ? -14.331 -53.830 15.861 1.00 48.53 141 GLY A CA 1
ATOM 1153 C C . GLY A 1 141 ? -15.127 -54.314 14.650 1.00 48.53 141 GLY A C 1
ATOM 1154 O O . GLY A 1 141 ? -15.436 -53.543 13.751 1.00 48.53 141 GLY A O 1
ATOM 1155 N N . GLN A 1 142 ? -15.568 -55.572 14.689 1.00 55.25 142 GLN A N 1
ATOM 1156 C CA . GLN A 1 1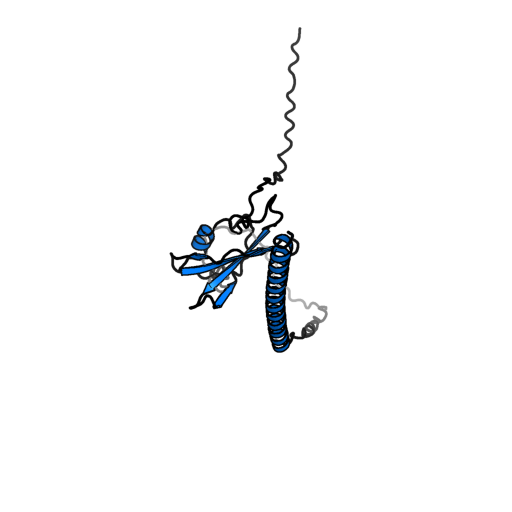42 ? -16.689 -56.053 13.875 1.00 55.25 142 GLN A CA 1
ATOM 1157 C C . GLN A 1 142 ? -18.013 -55.427 14.359 1.00 55.25 142 GLN A C 1
ATOM 1159 O O . GLN A 1 142 ? -18.304 -55.517 15.554 1.00 55.25 142 GLN A O 1
ATOM 1164 N N . PRO A 1 143 ? -18.866 -54.873 13.479 1.00 55.50 143 PRO A N 1
ATOM 1165 C CA . PRO A 1 143 ? -20.290 -54.729 13.765 1.00 55.50 143 PRO A CA 1
ATOM 1166 C C . PRO A 1 143 ? -21.031 -56.062 13.511 1.00 55.50 143 PRO A C 1
ATOM 1168 O O . PRO A 1 143 ? -20.657 -56.809 12.601 1.00 55.50 143 PRO A O 1
ATOM 1171 N N . PRO A 1 144 ? -22.078 -56.397 14.288 1.00 55.59 144 PRO A N 1
ATOM 1172 C CA . PRO A 1 144 ? -22.764 -57.675 14.155 1.00 55.59 144 PRO A CA 1
ATOM 1173 C C . PRO A 1 144 ? -23.746 -57.692 12.973 1.00 55.59 144 PRO A C 1
ATOM 1175 O O . PRO A 1 144 ? -24.638 -56.857 12.875 1.00 55.59 144 PRO A O 1
ATOM 1178 N N . GLY A 1 145 ? -23.599 -58.719 12.131 1.00 48.44 145 GLY A N 1
ATOM 1179 C CA . GLY A 1 145 ? -24.697 -59.506 11.557 1.00 48.44 145 GLY A CA 1
ATOM 1180 C C . GLY A 1 145 ? -25.666 -58.823 10.588 1.00 48.44 145 GLY A C 1
ATOM 1181 O O . GLY A 1 145 ? -26.756 -58.421 10.981 1.00 48.44 145 GLY A O 1
ATOM 1182 N N . ALA A 1 146 ? -25.348 -58.860 9.292 1.00 54.03 146 ALA A N 1
ATOM 1183 C CA . ALA A 1 146 ? -26.368 -58.823 8.242 1.00 54.03 146 ALA A CA 1
ATOM 1184 C C . ALA A 1 146 ? -26.946 -60.244 8.022 1.00 54.03 146 ALA A C 1
ATOM 1186 O O . ALA A 1 146 ? -26.172 -61.207 8.005 1.00 54.03 146 ALA A O 1
ATOM 1187 N N . PRO A 1 147 ? -28.273 -60.414 7.859 1.00 55.44 147 PRO A N 1
ATOM 1188 C CA . PRO A 1 147 ? -28.881 -61.722 7.625 1.00 55.44 147 PRO A CA 1
ATOM 1189 C C . PRO A 1 147 ? -28.634 -62.229 6.188 1.00 55.44 147 PRO A C 1
ATOM 1191 O O . PRO A 1 147 ? -28.636 -61.431 5.248 1.00 55.44 147 PRO A O 1
ATOM 1194 N N . PRO A 1 148 ? -28.473 -63.551 5.988 1.00 63.03 148 PRO A N 1
ATOM 1195 C CA . PRO A 1 148 ? -28.245 -64.142 4.680 1.00 63.03 148 PRO A CA 1
ATOM 1196 C C . PRO A 1 148 ? -29.582 -64.506 4.026 1.00 63.03 148 PRO A C 1
ATOM 1198 O O . PRO A 1 148 ? -30.180 -65.533 4.341 1.00 63.03 148 PRO A O 1
ATOM 1201 N N . TRP A 1 149 ? -30.033 -63.692 3.074 1.00 46.25 149 TRP A N 1
ATOM 1202 C CA . TRP A 1 149 ? -31.035 -64.124 2.098 1.00 46.25 149 TRP A CA 1
ATOM 1203 C C . TRP A 1 149 ? -30.471 -63.962 0.696 1.00 46.25 149 TRP A C 1
ATOM 1205 O O . TRP A 1 149 ? -30.030 -62.890 0.295 1.00 46.25 149 TRP A O 1
ATOM 1215 N N . GLY A 1 150 ? -30.390 -65.106 0.029 1.00 51.28 150 GLY A N 1
ATOM 1216 C CA . GLY A 1 150 ? -29.622 -65.360 -1.169 1.00 51.28 150 GLY A CA 1
ATOM 1217 C C . GLY A 1 150 ? -30.256 -64.871 -2.478 1.00 51.28 150 GLY A C 1
ATOM 1218 O O . GLY A 1 150 ? -30.973 -63.872 -2.509 1.00 51.28 150 GLY A O 1
ATOM 1219 N N . PRO A 1 151 ? -29.932 -65.550 -3.592 1.00 59.53 151 PRO A N 1
ATOM 1220 C CA . PRO A 1 151 ? -30.016 -64.992 -4.928 1.00 59.53 151 PRO A CA 1
ATOM 1221 C C . PRO A 1 151 ? -31.385 -65.265 -5.547 1.00 59.53 151 PRO A C 1
ATOM 1223 O O . PRO A 1 151 ? -31.740 -66.412 -5.805 1.00 59.53 151 PRO A O 1
ATOM 1226 N N . HIS A 1 152 ? -32.126 -64.206 -5.863 1.00 46.09 152 HIS A N 1
ATOM 1227 C CA . HIS A 1 152 ? -33.267 -64.307 -6.763 1.00 46.09 152 HIS A CA 1
ATOM 1228 C C . HIS A 1 152 ? -33.100 -63.363 -7.947 1.00 46.09 152 HIS A C 1
ATOM 1230 O O . HIS A 1 152 ? -33.344 -62.162 -7.881 1.00 46.09 152 HIS A O 1
ATOM 1236 N N . ALA A 1 153 ? -32.673 -63.976 -9.049 1.00 53.28 153 ALA A N 1
ATOM 1237 C CA . ALA A 1 153 ? -32.917 -63.500 -10.393 1.00 53.28 153 ALA A CA 1
ATOM 1238 C C . ALA A 1 153 ? -34.428 -63.310 -10.610 1.00 53.28 153 ALA A C 1
ATOM 1240 O O . ALA A 1 153 ? -35.222 -64.217 -10.360 1.00 53.28 153 ALA A O 1
ATOM 1241 N N . GLY A 1 154 ? -34.799 -62.137 -11.110 1.00 47.25 154 GLY A N 1
ATOM 1242 C CA . GLY A 1 154 ? -36.138 -61.814 -11.582 1.00 47.25 154 GLY A CA 1
ATOM 1243 C C . GLY A 1 154 ? -36.071 -60.557 -12.456 1.00 47.25 154 GLY A C 1
ATOM 1244 O O . GLY A 1 154 ? -35.406 -59.596 -12.065 1.00 47.25 154 GLY A O 1
ATOM 1245 N N . PRO A 1 155 ? -36.685 -60.551 -13.651 1.00 56.19 155 PRO A N 1
ATOM 1246 C CA . PRO A 1 155 ? -36.606 -59.429 -14.574 1.00 56.19 155 PRO A CA 1
ATOM 1247 C C . PRO A 1 155 ? -37.555 -58.330 -14.095 1.00 56.19 155 PRO A C 1
ATOM 1249 O O . PRO A 1 155 ? -38.757 -58.557 -14.013 1.00 56.19 155 PRO A O 1
ATOM 1252 N N . TYR A 1 156 ? -37.034 -57.144 -13.781 1.00 48.72 156 TYR A N 1
ATOM 1253 C CA . TYR A 1 156 ? -37.868 -55.964 -13.550 1.00 48.72 156 TYR A CA 1
ATOM 1254 C C . TYR A 1 156 ? -38.199 -55.303 -14.898 1.00 48.72 156 TYR A C 1
ATOM 1256 O O . TYR A 1 156 ? -37.296 -54.767 -15.545 1.00 48.72 156 TYR A O 1
ATOM 1264 N N . PRO A 1 157 ? -39.468 -55.301 -15.343 1.00 56.56 157 PRO A N 1
ATOM 1265 C CA . PRO A 1 157 ? -39.911 -54.433 -16.417 1.00 56.56 157 PRO A CA 1
ATOM 1266 C C . PRO A 1 157 ? -40.213 -53.052 -15.826 1.00 56.56 157 PRO A C 1
ATOM 1268 O O . PRO A 1 157 ? -41.055 -52.932 -14.938 1.00 56.56 157 PRO A O 1
ATOM 1271 N N . GLY A 1 158 ? -39.549 -52.007 -16.325 1.00 55.53 158 GLY A N 1
ATOM 1272 C CA . GLY A 1 158 ? -40.030 -50.638 -16.105 1.00 55.53 158 GLY A CA 1
ATOM 1273 C C . GLY A 1 158 ? -39.020 -49.573 -15.695 1.00 55.53 158 GLY A C 1
ATOM 1274 O O . GLY A 1 158 ? -39.430 -48.617 -15.047 1.00 55.53 158 GLY A O 1
ATOM 1275 N N . TYR A 1 159 ? -37.743 -49.660 -16.079 1.00 52.16 159 TYR A N 1
ATOM 1276 C CA . TYR A 1 159 ? -36.906 -48.457 -16.040 1.00 52.16 159 TYR A CA 1
ATOM 1277 C C . TYR A 1 159 ? -37.216 -47.580 -17.262 1.00 52.16 159 TYR A C 1
ATOM 1279 O O . TYR A 1 159 ? -36.988 -48.026 -18.391 1.00 52.16 159 TYR A O 1
ATOM 1287 N N . PRO A 1 160 ? -37.759 -46.360 -17.083 1.00 64.94 160 PRO A N 1
ATOM 1288 C CA . PRO A 1 160 ? -37.896 -45.424 -18.186 1.00 64.94 160 PRO A CA 1
ATOM 1289 C C . PRO A 1 160 ? -36.499 -45.032 -18.692 1.00 64.94 160 PRO A C 1
ATOM 1291 O O . PRO A 1 160 ? -35.557 -44.953 -17.898 1.00 64.94 160 PRO A O 1
ATOM 1294 N N . PRO A 1 161 ? -36.341 -44.796 -20.005 1.00 65.25 161 PRO A N 1
ATOM 1295 C CA . PRO A 1 161 ? -35.055 -44.454 -20.591 1.00 65.25 161 PRO A CA 1
ATOM 1296 C C . PRO A 1 161 ? -34.489 -43.203 -19.917 1.00 65.25 161 PRO A C 1
ATOM 1298 O O . PRO A 1 161 ? -35.150 -42.166 -19.845 1.00 65.25 161 PRO A O 1
ATOM 1301 N N . HIS A 1 162 ? -33.258 -43.314 -19.416 1.00 62.72 162 HIS A N 1
ATOM 1302 C CA . HIS A 1 162 ? -32.513 -42.196 -18.856 1.00 62.72 162 HIS A CA 1
ATOM 1303 C C . HIS A 1 162 ? -32.297 -41.137 -19.942 1.00 62.72 162 HIS A C 1
ATOM 1305 O O . HIS A 1 162 ? -31.428 -41.263 -20.804 1.00 62.72 162 HIS A O 1
ATOM 1311 N N . TYR A 1 163 ? -33.133 -40.101 -19.912 1.00 64.00 163 TYR A N 1
ATOM 1312 C CA . TYR A 1 163 ? -33.028 -38.944 -20.786 1.00 64.00 163 TYR A CA 1
ATOM 1313 C C . TYR A 1 163 ? -31.906 -38.049 -20.254 1.00 64.00 163 TYR A C 1
ATOM 1315 O O . TYR A 1 163 ? -32.072 -37.360 -19.247 1.00 64.00 163 TYR A O 1
ATOM 1323 N N . TYR A 1 164 ? -30.743 -38.090 -20.902 1.00 70.19 164 TYR A N 1
ATOM 1324 C CA . TYR A 1 164 ? -29.672 -37.140 -20.625 1.00 70.19 164 TYR A CA 1
ATOM 1325 C C . TYR A 1 164 ? -30.075 -35.771 -21.190 1.00 70.19 164 TYR A C 1
ATOM 1327 O O . TYR A 1 164 ? -30.309 -35.671 -22.399 1.00 70.19 164 TYR A O 1
ATOM 1335 N N . PRO A 1 165 ? -30.182 -34.714 -20.365 1.00 73.94 165 PRO A N 1
ATOM 1336 C CA . PRO A 1 165 ? -30.400 -33.377 -20.891 1.00 73.94 165 PRO A CA 1
ATOM 1337 C C . PRO A 1 165 ? -29.193 -32.963 -21.750 1.00 73.94 165 PRO A C 1
ATOM 1339 O O . PRO A 1 165 ? -28.054 -33.300 -21.408 1.00 73.94 165 PRO A O 1
ATOM 1342 N N . PRO A 1 166 ? -29.412 -32.247 -22.867 1.00 80.25 166 PRO A N 1
ATOM 1343 C CA . PRO A 1 166 ? -28.318 -31.713 -23.663 1.00 80.25 166 PRO A CA 1
ATOM 1344 C C . PRO A 1 166 ? -27.457 -30.770 -22.806 1.00 80.25 166 PRO A C 1
ATOM 1346 O O . PRO A 1 166 ? -27.984 -30.112 -21.901 1.00 80.25 166 PRO A O 1
ATOM 1349 N N . PRO A 1 167 ? -26.142 -30.692 -23.070 1.00 78.06 167 PRO A N 1
ATOM 1350 C CA . PRO A 1 167 ? -25.269 -29.778 -22.352 1.00 78.06 167 PRO A CA 1
ATOM 1351 C C . PRO A 1 167 ? -25.784 -28.336 -22.496 1.00 78.06 167 PRO A C 1
ATOM 1353 O O . PRO A 1 167 ? -26.276 -27.966 -23.569 1.00 78.06 167 PRO A O 1
ATOM 1356 N N . PRO A 1 168 ? -25.695 -27.517 -21.433 1.00 75.94 168 PRO A N 1
ATOM 1357 C CA . PRO A 1 168 ? -26.103 -26.122 -21.492 1.00 75.94 168 PRO A CA 1
ATOM 1358 C C . PRO A 1 168 ? -25.320 -25.397 -22.590 1.00 75.94 168 PRO A C 1
ATOM 1360 O O . PRO A 1 168 ? -24.121 -25.624 -22.769 1.00 75.94 168 PRO A O 1
ATOM 1363 N N . ALA A 1 169 ? -26.016 -24.538 -23.337 1.00 79.75 169 ALA A N 1
ATOM 1364 C CA . ALA A 1 169 ? -25.402 -23.723 -24.376 1.00 79.75 169 ALA A CA 1
ATOM 1365 C C . ALA A 1 169 ? -24.215 -22.927 -23.798 1.00 79.75 169 ALA A C 1
ATOM 1367 O O . ALA A 1 169 ? -24.292 -22.472 -22.650 1.00 79.75 169 ALA A O 1
ATOM 1368 N N . PRO A 1 170 ? -23.123 -22.747 -24.565 1.00 73.88 170 PRO A N 1
ATOM 1369 C CA . PRO A 1 170 ? -22.008 -21.929 -24.119 1.00 73.88 170 PRO A CA 1
ATOM 1370 C C . PRO A 1 170 ? -22.512 -20.517 -23.786 1.00 73.88 170 PRO A C 1
ATOM 1372 O O . PRO A 1 170 ? -23.372 -19.993 -24.504 1.00 73.88 170 PRO A O 1
ATOM 1375 N N . PRO A 1 171 ? -22.013 -19.899 -22.701 1.00 72.19 171 PRO A N 1
ATOM 1376 C CA . PRO A 1 171 ? -22.416 -18.552 -22.336 1.00 72.19 171 PRO A CA 1
ATOM 1377 C C . PRO A 1 171 ? -22.135 -17.592 -23.502 1.00 72.19 171 PRO A C 1
ATOM 1379 O O . PRO A 1 171 ? -21.155 -17.791 -24.231 1.00 72.19 171 PRO A O 1
ATOM 1382 N N . PRO A 1 172 ? -22.970 -16.553 -23.697 1.00 68.12 172 PRO A N 1
ATOM 1383 C CA . PRO A 1 172 ? -22.691 -15.525 -24.687 1.00 68.12 172 PRO A CA 1
ATOM 1384 C C . PRO A 1 172 ? -21.290 -14.981 -24.417 1.00 68.12 172 PRO A C 1
ATOM 1386 O O . PRO A 1 172 ? -20.987 -14.593 -23.287 1.00 68.12 172 PRO A O 1
ATOM 1389 N N . GLN A 1 173 ? -20.427 -15.005 -25.436 1.00 61.47 1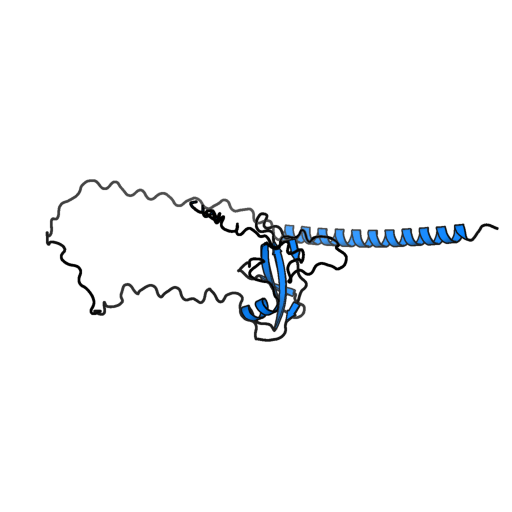73 GLN A N 1
ATOM 1390 C CA . GLN A 1 173 ? -19.097 -14.426 -25.324 1.00 61.47 173 GLN A CA 1
ATOM 1391 C C . GLN A 1 173 ? -19.267 -12.964 -24.917 1.00 61.47 173 GLN A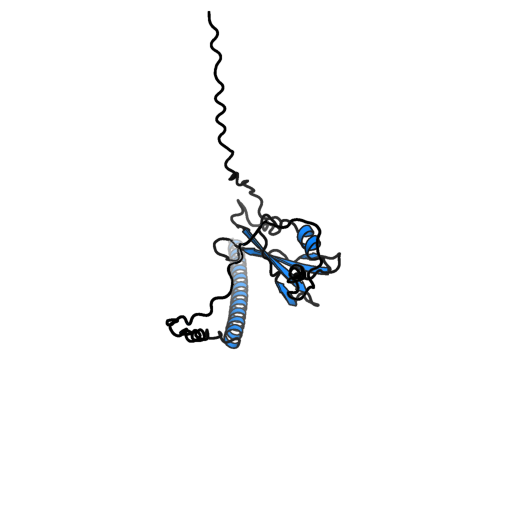 C 1
ATOM 1393 O O . GLN A 1 173 ? -19.758 -12.146 -25.696 1.00 61.47 173 GLN A O 1
ATOM 1398 N N . GLN A 1 174 ? -18.916 -12.651 -23.668 1.00 56.75 174 GLN A N 1
ATOM 1399 C CA . GLN A 1 174 ? -18.732 -11.275 -23.246 1.00 56.75 174 GLN A CA 1
ATOM 1400 C C . GLN A 1 174 ? -17.744 -10.670 -24.229 1.00 56.75 174 GLN A C 1
ATOM 1402 O O . GLN A 1 174 ? -16.629 -11.172 -24.364 1.00 56.75 174 GLN A O 1
ATOM 1407 N N . GLN A 1 175 ? -18.191 -9.638 -24.944 1.00 58.09 175 GLN A N 1
ATOM 1408 C CA . GLN A 1 175 ? -17.344 -8.833 -25.803 1.00 58.09 175 GLN A CA 1
ATOM 1409 C C . GLN A 1 175 ? -16.119 -8.441 -24.984 1.00 58.09 175 GLN A C 1
ATOM 1411 O O . GLN A 1 175 ? -16.207 -7.658 -24.036 1.00 58.09 175 GLN A O 1
ATOM 1416 N N . THR A 1 176 ? -14.990 -9.060 -25.307 1.00 56.19 176 THR A N 1
ATOM 1417 C CA . THR A 1 176 ? -13.687 -8.660 -24.813 1.00 56.19 176 THR A CA 1
ATOM 1418 C C . THR A 1 176 ? -13.531 -7.206 -25.212 1.00 56.19 176 THR A C 1
ATOM 1420 O O . THR A 1 176 ? -13.390 -6.913 -26.396 1.00 56.19 176 THR A O 1
ATOM 1423 N N . MET A 1 177 ? -13.648 -6.298 -24.242 1.00 59.25 177 MET A N 1
ATOM 1424 C CA . MET A 1 177 ? -13.291 -4.896 -24.425 1.00 59.25 177 MET A CA 1
ATOM 1425 C C . MET A 1 177 ? -11.905 -4.879 -25.066 1.00 59.25 177 MET A C 1
ATOM 1427 O O . MET A 1 177 ? -10.948 -5.372 -24.464 1.00 59.25 177 MET A O 1
ATOM 1431 N N . ASP A 1 178 ? -11.834 -4.402 -26.308 1.00 72.19 178 ASP A N 1
ATOM 1432 C CA . ASP A 1 178 ? -10.615 -4.408 -27.103 1.00 72.19 178 ASP A CA 1
ATOM 1433 C C . ASP A 1 178 ? -9.496 -3.747 -26.297 1.00 72.19 178 ASP A C 1
ATOM 1435 O O . ASP A 1 178 ? -9.579 -2.574 -25.924 1.00 72.19 178 ASP A O 1
ATOM 1439 N N . ILE A 1 179 ? -8.441 -4.511 -26.013 1.00 72.56 179 ILE A N 1
ATOM 1440 C CA . ILE A 1 179 ? -7.261 -4.062 -25.257 1.00 72.56 179 ILE A CA 1
ATOM 1441 C C . ILE A 1 179 ? -6.676 -2.784 -25.889 1.00 72.56 179 ILE A C 1
ATOM 1443 O O . ILE A 1 179 ? -6.186 -1.900 -25.184 1.00 72.56 179 ILE A O 1
ATOM 1447 N N . LEU A 1 180 ? -6.818 -2.635 -27.210 1.00 72.12 180 LEU A N 1
ATOM 1448 C CA . LEU A 1 180 ? -6.451 -1.432 -27.958 1.00 72.12 180 LEU A CA 1
ATOM 1449 C C . LEU A 1 180 ? -7.275 -0.198 -27.554 1.00 72.12 180 LEU A C 1
ATOM 1451 O O . LEU A 1 180 ? -6.719 0.891 -27.421 1.00 72.12 180 LEU A O 1
ATOM 1455 N N . GLY A 1 181 ? -8.573 -0.356 -27.285 1.00 79.75 181 GLY A N 1
ATOM 1456 C CA . GLY A 1 181 ? -9.437 0.729 -26.814 1.00 79.75 181 GLY A CA 1
ATOM 1457 C C . GLY A 1 181 ? -9.054 1.224 -25.417 1.00 79.75 181 GLY A C 1
ATOM 1458 O O . GLY A 1 181 ? -9.060 2.428 -25.160 1.00 79.75 181 GLY A O 1
ATOM 1459 N N . LEU A 1 182 ? -8.635 0.316 -24.530 1.00 80.19 182 LEU A N 1
ATOM 1460 C CA . LEU A 1 182 ? -8.114 0.678 -23.206 1.00 80.19 182 LEU A CA 1
ATOM 1461 C C . LEU A 1 182 ? -6.785 1.443 -23.293 1.00 80.19 182 LEU A C 1
ATOM 1463 O O . LEU A 1 182 ? -6.604 2.422 -22.568 1.00 80.19 182 LEU A O 1
ATOM 1467 N N . MET A 1 183 ? -5.882 1.054 -24.200 1.00 78.19 183 MET A N 1
ATOM 1468 C CA . MET A 1 183 ? -4.636 1.799 -24.433 1.00 78.19 183 MET A CA 1
ATOM 1469 C C . MET A 1 183 ? -4.901 3.206 -24.981 1.00 78.19 183 MET A C 1
ATOM 1471 O O . MET A 1 183 ? -4.291 4.166 -24.513 1.00 78.19 183 MET A O 1
ATOM 1475 N N . GLN A 1 184 ? -5.845 3.349 -25.918 1.00 80.62 184 GLN A N 1
ATOM 1476 C CA . GLN A 1 184 ? -6.245 4.652 -26.459 1.00 80.62 184 GLN A CA 1
ATOM 1477 C C . GLN A 1 184 ? -6.795 5.571 -25.354 1.00 80.62 184 GLN A C 1
ATOM 1479 O O . GLN A 1 184 ? -6.410 6.735 -25.260 1.00 80.62 184 GLN A O 1
ATOM 1484 N N . LEU A 1 185 ? -7.644 5.030 -24.473 1.00 85.56 185 LEU A N 1
ATOM 1485 C CA . LEU A 1 185 ? -8.226 5.772 -23.354 1.00 85.56 185 LEU A CA 1
ATOM 1486 C C . LEU A 1 185 ? -7.159 6.238 -22.346 1.00 85.56 185 LEU A C 1
ATOM 1488 O O . LEU A 1 185 ? -7.254 7.343 -21.809 1.00 85.56 185 LEU A O 1
ATOM 1492 N N . LEU A 1 186 ? -6.144 5.406 -22.086 1.00 79.31 186 LEU A N 1
ATOM 1493 C CA . LEU A 1 186 ? -5.028 5.755 -21.202 1.00 79.31 186 LEU A CA 1
ATOM 1494 C C . LEU A 1 186 ? -4.178 6.890 -21.787 1.00 79.31 186 LEU A C 1
ATOM 1496 O O . LEU A 1 186 ? -3.878 7.849 -21.077 1.00 79.31 186 LEU A O 1
ATOM 1500 N N . LEU A 1 187 ? -3.873 6.838 -23.087 1.00 84.12 187 LEU A N 1
ATOM 1501 C CA . LEU A 1 187 ? -3.120 7.897 -23.769 1.00 84.12 187 LEU A CA 1
ATOM 1502 C C . LEU A 1 187 ? -3.876 9.237 -23.773 1.00 84.12 187 LEU A C 1
ATOM 1504 O O . LEU A 1 187 ? -3.285 10.283 -23.494 1.00 84.12 187 LEU A O 1
ATOM 1508 N N . ASP A 1 188 ? -5.189 9.213 -24.011 1.00 83.25 188 ASP A N 1
ATOM 1509 C CA . ASP A 1 188 ? -6.028 10.418 -23.969 1.00 83.25 188 ASP A CA 1
ATOM 1510 C C . ASP A 1 188 ? -6.112 11.025 -22.561 1.00 83.25 188 ASP A C 1
ATOM 1512 O O . ASP A 1 188 ? -6.158 12.250 -22.396 1.00 83.25 188 ASP A O 1
ATOM 1516 N N . ARG A 1 189 ? -6.114 10.182 -21.523 1.00 82.69 189 ARG A N 1
ATOM 1517 C CA . ARG A 1 189 ? -6.119 10.634 -20.128 1.00 82.69 189 ARG A CA 1
ATOM 1518 C C . ARG A 1 189 ? -4.812 11.339 -19.761 1.00 82.69 189 ARG A C 1
ATOM 1520 O O . ARG A 1 189 ? -4.853 12.391 -19.113 1.00 82.69 189 ARG A O 1
ATOM 1527 N N . ASP A 1 190 ? -3.676 10.815 -20.208 1.00 86.19 190 ASP A N 1
ATOM 1528 C CA . ASP A 1 190 ? -2.369 11.430 -19.960 1.00 86.19 190 ASP A CA 1
ATOM 1529 C C . ASP A 1 190 ? -2.236 12.781 -20.673 1.00 86.19 190 ASP A C 1
ATOM 1531 O O . ASP A 1 190 ? -1.761 13.755 -20.080 1.00 86.19 190 ASP A O 1
ATOM 1535 N N . ALA A 1 191 ? -2.730 12.883 -21.911 1.00 83.88 191 ALA A N 1
ATOM 1536 C CA . ALA A 1 191 ? -2.726 14.136 -22.664 1.00 83.88 191 ALA A CA 1
ATOM 1537 C C . ALA A 1 191 ? -3.537 15.241 -21.960 1.00 83.88 191 ALA A C 1
ATOM 1539 O O . ALA A 1 191 ? -3.070 16.376 -21.833 1.00 83.88 191 ALA A O 1
ATOM 1540 N N . ARG A 1 192 ? -4.724 14.905 -21.434 1.00 85.88 192 ARG A N 1
ATOM 1541 C CA . ARG A 1 192 ? -5.569 15.854 -20.685 1.00 85.88 192 ARG A CA 1
ATOM 1542 C C . ARG A 1 192 ? -4.932 16.290 -19.370 1.00 85.88 192 ARG A C 1
ATOM 1544 O O . ARG A 1 192 ? -5.019 17.463 -19.017 1.00 85.88 192 ARG A O 1
ATOM 1551 N N . THR A 1 193 ? -4.268 15.371 -18.672 1.00 85.25 193 THR A N 1
ATOM 1552 C CA . THR A 1 193 ? -3.597 15.672 -17.398 1.00 85.25 193 THR A CA 1
ATOM 1553 C C . THR A 1 193 ? -2.449 16.659 -17.611 1.00 85.25 193 THR A C 1
ATOM 1555 O O . THR A 1 193 ? -2.372 17.673 -16.922 1.00 85.25 193 THR A O 1
ATOM 1558 N N . ARG A 1 194 ? -1.625 16.446 -18.647 1.00 87.25 194 ARG A N 1
ATOM 1559 C CA . ARG A 1 194 ? -0.542 17.380 -19.002 1.00 87.25 194 ARG A CA 1
ATOM 1560 C C . ARG A 1 194 ? -1.064 18.751 -19.432 1.00 87.25 194 ARG A C 1
ATOM 1562 O O . ARG A 1 194 ? -0.496 19.768 -19.046 1.00 87.25 194 ARG A O 1
ATOM 1569 N N . ALA A 1 195 ? -2.153 18.797 -20.203 1.00 88.94 195 ALA A N 1
ATOM 1570 C CA . ALA A 1 195 ? -2.776 20.063 -20.590 1.00 88.94 195 ALA A CA 1
ATOM 1571 C C . ALA A 1 195 ? -3.289 20.846 -19.367 1.00 88.94 195 ALA A C 1
ATOM 1573 O O . ALA A 1 195 ? -3.071 22.055 -19.275 1.00 88.94 195 ALA A O 1
ATOM 1574 N N . ALA A 1 196 ? -3.902 20.153 -18.400 1.00 91.31 196 ALA A N 1
ATOM 1575 C CA . ALA A 1 196 ? -4.364 20.758 -17.155 1.00 91.31 196 ALA A CA 1
ATOM 1576 C C . ALA A 1 196 ? -3.204 21.300 -16.301 1.00 91.31 196 ALA A C 1
ATOM 1578 O O . ALA A 1 196 ? -3.306 22.402 -15.768 1.00 91.31 196 ALA A O 1
ATOM 1579 N N . GLU A 1 197 ? -2.078 20.584 -16.214 1.00 90.94 197 GLU A N 1
ATOM 1580 C CA . GLU A 1 197 ? -0.883 21.056 -15.498 1.00 90.94 197 GLU A CA 1
ATOM 1581 C C . GLU A 1 197 ? -0.280 22.320 -16.123 1.00 90.94 197 GLU A C 1
ATOM 1583 O O . GLU A 1 197 ? 0.077 23.260 -15.409 1.00 90.94 197 GLU A O 1
ATOM 1588 N N . VAL A 1 198 ? -0.187 22.372 -17.456 1.00 94.31 198 VAL A N 1
ATOM 1589 C CA . VAL A 1 198 ? 0.301 23.562 -18.172 1.00 94.31 198 VAL A CA 1
ATOM 1590 C C . VAL A 1 198 ? -0.629 24.749 -17.930 1.00 94.31 198 VAL A C 1
ATOM 1592 O O . VAL A 1 198 ? -0.159 25.851 -17.642 1.00 94.31 198 VAL A O 1
ATOM 1595 N N . GLN A 1 199 ? -1.944 24.526 -17.976 1.00 93.62 199 GLN A N 1
ATOM 1596 C CA . GLN A 1 199 ? -2.927 25.572 -17.707 1.00 93.62 199 GLN A CA 1
ATOM 1597 C C . GLN A 1 199 ? -2.865 26.058 -16.251 1.00 93.62 199 GLN A C 1
ATOM 1599 O O . GLN A 1 199 ? -2.918 27.264 -16.010 1.00 93.62 199 GLN A O 1
ATOM 1604 N N . ALA A 1 200 ? -2.692 25.149 -15.288 1.00 94.12 200 ALA A N 1
ATOM 1605 C CA . ALA A 1 200 ? -2.536 25.497 -13.879 1.00 94.12 200 ALA A CA 1
ATOM 1606 C C . ALA A 1 200 ? -1.274 26.342 -13.641 1.00 94.12 200 ALA A C 1
ATOM 1608 O O . ALA A 1 200 ? -1.336 27.361 -12.954 1.00 94.12 200 ALA A O 1
ATOM 1609 N N . ARG A 1 201 ? -0.142 25.983 -14.266 1.00 96.00 201 ARG A N 1
ATOM 1610 C CA . ARG A 1 201 ? 1.094 26.783 -14.193 1.00 96.00 201 ARG A CA 1
ATOM 1611 C C . ARG A 1 201 ? 0.911 28.181 -14.780 1.00 96.00 201 ARG A C 1
ATOM 1613 O O . ARG A 1 201 ? 1.302 29.153 -14.140 1.00 96.00 201 ARG A O 1
ATOM 1620 N N . ALA A 1 202 ? 0.261 28.288 -15.938 1.00 95.94 202 ALA A N 1
ATOM 1621 C CA . ALA A 1 202 ? -0.028 29.581 -16.555 1.00 95.94 202 ALA A CA 1
ATOM 1622 C C . ALA A 1 202 ? -0.927 30.462 -15.665 1.00 95.94 202 ALA A C 1
ATOM 1624 O O . ALA A 1 202 ? -0.700 31.664 -15.552 1.00 95.94 202 ALA A O 1
ATOM 1625 N N . GLN A 1 203 ? -1.920 29.878 -14.984 1.00 94.31 203 GLN A N 1
ATOM 1626 C CA . GLN A 1 203 ? -2.772 30.625 -14.051 1.00 94.31 203 GLN A CA 1
ATOM 1627 C C . GLN A 1 203 ? -1.997 31.156 -12.841 1.00 94.31 203 GLN A C 1
ATOM 1629 O O . GLN A 1 203 ? -2.219 32.297 -12.433 1.00 94.31 203 GLN A O 1
ATOM 1634 N N . VAL A 1 204 ? -1.070 30.365 -12.292 1.00 95.69 204 VAL A N 1
ATOM 1635 C CA . VAL A 1 204 ? -0.204 30.803 -11.185 1.00 95.69 204 VAL A CA 1
ATOM 1636 C C . VAL A 1 204 ? 0.680 31.973 -11.615 1.00 95.69 204 VAL A C 1
ATOM 1638 O O . VAL A 1 204 ? 0.785 32.958 -10.885 1.00 95.69 204 VAL A O 1
ATOM 1641 N N . GLU A 1 205 ? 1.263 31.908 -12.811 1.00 96.38 205 GLU A N 1
ATOM 1642 C CA . GLU A 1 205 ? 2.100 32.984 -13.352 1.00 96.38 205 GLU A CA 1
ATOM 1643 C C . GLU A 1 205 ? 1.301 34.282 -13.558 1.00 96.38 205 GLU A C 1
ATOM 1645 O O . GLU A 1 205 ? 1.725 35.357 -13.130 1.00 96.38 205 GLU A O 1
ATOM 1650 N N . VAL A 1 206 ? 0.090 34.187 -14.120 1.00 97.31 206 VAL A N 1
ATOM 1651 C CA . VAL A 1 206 ? -0.807 35.344 -14.279 1.00 97.31 206 VAL A CA 1
ATOM 1652 C C . VAL A 1 206 ? -1.177 35.955 -12.925 1.00 97.31 206 VAL A C 1
ATOM 1654 O O . VAL A 1 206 ? -1.118 37.177 -12.771 1.00 97.31 206 VAL A O 1
ATOM 1657 N N . ALA A 1 207 ? -1.520 35.131 -11.933 1.00 96.19 207 ALA A N 1
ATOM 1658 C CA . ALA A 1 207 ? -1.847 35.607 -10.590 1.00 96.19 207 ALA A CA 1
ATOM 1659 C C . ALA A 1 207 ? -0.649 36.308 -9.926 1.00 96.19 207 ALA A C 1
ATOM 1661 O O . ALA A 1 207 ? -0.808 37.356 -9.295 1.00 96.19 207 ALA A O 1
ATOM 1662 N N . GLN A 1 208 ? 0.562 35.780 -10.120 1.00 96.56 208 GLN A N 1
ATOM 1663 C CA . GLN A 1 208 ? 1.787 36.381 -9.599 1.00 96.56 208 GLN A CA 1
ATOM 1664 C C . GLN A 1 208 ? 2.067 37.750 -10.237 1.00 96.56 208 GLN A C 1
ATOM 1666 O O . GLN A 1 208 ? 2.393 38.705 -9.528 1.00 96.56 208 GLN A O 1
ATOM 1671 N N . LEU A 1 209 ? 1.889 37.877 -11.555 1.00 97.06 209 LEU A N 1
ATOM 1672 C CA . LEU A 1 209 ? 2.046 39.153 -12.260 1.00 97.06 209 LEU A CA 1
ATOM 1673 C C . LEU A 1 209 ? 1.011 40.187 -11.804 1.00 97.06 209 LEU A C 1
ATOM 1675 O O . LEU A 1 209 ? 1.357 41.345 -11.568 1.00 97.06 209 LEU A O 1
ATOM 1679 N N . GLN A 1 210 ? -0.247 39.776 -11.629 1.00 96.62 210 GLN A N 1
ATOM 1680 C CA . GLN A 1 210 ? -1.294 40.653 -11.096 1.00 96.62 210 GLN A CA 1
ATOM 1681 C C . GLN A 1 210 ? -0.961 41.137 -9.681 1.00 96.62 210 GLN A C 1
ATOM 1683 O O . GLN A 1 210 ? -1.122 42.323 -9.382 1.00 96.62 210 GLN A O 1
ATOM 1688 N N . TYR A 1 211 ? -0.435 40.251 -8.833 1.00 96.94 211 TYR A N 1
ATOM 1689 C CA . TYR A 1 211 ? 0.009 40.611 -7.491 1.00 96.94 211 TYR A CA 1
ATOM 1690 C C . TYR A 1 211 ? 1.148 41.641 -7.520 1.00 96.94 211 TYR A C 1
ATOM 1692 O O . TYR A 1 211 ? 1.044 42.677 -6.861 1.00 96.94 211 TYR A O 1
ATOM 1700 N N . GLN A 1 212 ? 2.178 41.439 -8.348 1.00 96.00 212 GLN A N 1
ATOM 1701 C CA . GLN A 1 212 ? 3.267 42.415 -8.492 1.00 96.00 212 GLN A CA 1
ATOM 1702 C C . GLN A 1 212 ? 2.768 43.778 -8.992 1.00 96.00 212 GLN A C 1
ATOM 1704 O O . GLN A 1 212 ? 3.168 44.816 -8.463 1.00 96.00 212 GLN A O 1
ATOM 1709 N N . GLN A 1 213 ? 1.842 43.795 -9.956 1.00 95.69 213 GLN A N 1
ATOM 1710 C CA . GLN A 1 213 ? 1.234 45.044 -10.423 1.00 95.69 213 GLN A CA 1
ATOM 1711 C C . GLN A 1 213 ? 0.426 45.747 -9.327 1.00 95.69 213 GLN A C 1
ATOM 1713 O O . GLN A 1 213 ? 0.415 46.976 -9.275 1.00 95.69 213 GLN A O 1
ATOM 1718 N N . SER A 1 214 ? -0.251 44.993 -8.455 1.00 95.31 214 SER A N 1
ATOM 1719 C CA . SER A 1 214 ? -0.997 45.568 -7.331 1.00 95.31 214 SER A CA 1
ATOM 1720 C C . SER A 1 214 ? -0.069 46.245 -6.319 1.00 95.31 214 SER A C 1
ATOM 1722 O O . SER A 1 214 ? -0.358 47.358 -5.886 1.00 95.31 214 SER A O 1
ATOM 1724 N N . LEU A 1 215 ? 1.092 45.646 -6.029 1.00 94.00 215 LEU A N 1
ATOM 1725 C CA . LEU A 1 215 ? 2.086 46.227 -5.123 1.00 94.00 215 LEU A CA 1
ATOM 1726 C C . LEU A 1 215 ? 2.641 47.551 -5.656 1.00 94.00 215 LEU A C 1
ATOM 1728 O O . LEU A 1 215 ? 2.701 48.528 -4.915 1.00 94.00 215 LEU A O 1
ATOM 1732 N N . LEU A 1 216 ? 2.973 47.606 -6.950 1.00 93.31 216 LEU A N 1
ATOM 1733 C CA . LEU A 1 216 ? 3.485 48.824 -7.590 1.00 93.31 216 LEU A CA 1
ATOM 1734 C C . LEU A 1 216 ? 2.470 49.976 -7.572 1.00 93.31 216 LEU A C 1
ATOM 1736 O O . LEU A 1 216 ? 2.858 51.137 -7.453 1.00 93.31 216 LEU A O 1
ATOM 1740 N N . LYS A 1 217 ? 1.170 49.668 -7.659 1.00 90.50 217 LYS A N 1
ATOM 1741 C CA . LYS A 1 217 ? 0.100 50.673 -7.569 1.00 90.50 217 LYS A CA 1
ATOM 1742 C C . LYS A 1 217 ? -0.047 51.246 -6.157 1.00 90.50 217 LYS A C 1
ATOM 1744 O O . LYS A 1 217 ? -0.372 52.419 -6.026 1.00 90.50 217 LYS A O 1
ATOM 1749 N N . CYS A 1 218 ? 0.219 50.459 -5.115 1.00 83.94 218 CYS A N 1
ATOM 1750 C CA . CYS A 1 218 ? 0.096 50.907 -3.725 1.00 83.94 218 CYS A CA 1
ATOM 1751 C C . CYS A 1 218 ? 1.261 51.798 -3.259 1.00 83.94 218 CYS A C 1
ATOM 1753 O O . CYS A 1 218 ? 1.080 52.598 -2.348 1.00 83.94 218 CYS A O 1
ATOM 1755 N N . THR A 1 219 ? 2.446 51.686 -3.867 1.00 82.75 219 THR A N 1
ATOM 1756 C CA . THR A 1 219 ? 3.630 52.487 -3.491 1.00 82.75 219 THR A CA 1
ATOM 1757 C C . THR A 1 219 ? 3.758 53.801 -4.264 1.00 82.75 219 THR A C 1
ATOM 1759 O O . THR A 1 219 ? 4.658 54.589 -3.990 1.00 82.75 219 THR A O 1
ATOM 1762 N N . GLY A 1 220 ? 2.886 54.030 -5.249 1.00 66.38 220 GLY A N 1
ATOM 1763 C CA . GLY A 1 220 ? 2.876 55.214 -6.103 1.00 66.38 220 GLY A CA 1
ATOM 1764 C C . GLY A 1 220 ? 1.689 56.129 -5.817 1.00 66.38 220 GLY A C 1
ATOM 1765 O O . GLY A 1 220 ? 0.869 56.341 -6.703 1.00 66.38 220 GLY A O 1
ATOM 1766 N N . SER A 1 221 ? 1.588 56.668 -4.603 1.00 50.59 221 SER A N 1
ATOM 1767 C CA . SER A 1 221 ? 0.770 57.855 -4.345 1.00 50.59 221 SER A CA 1
ATOM 1768 C C . SER A 1 221 ? 1.609 58.855 -3.539 1.00 50.59 221 SER A C 1
ATOM 1770 O O . SER A 1 221 ? 2.111 58.461 -2.485 1.00 50.59 221 SER A O 1
ATOM 1772 N N . PRO A 1 222 ? 1.833 60.082 -4.048 1.00 60.53 222 PRO A N 1
ATOM 1773 C CA . PRO A 1 222 ? 2.501 61.156 -3.313 1.00 60.53 222 PRO A CA 1
ATOM 1774 C C . PRO A 1 222 ? 1.672 61.649 -2.122 1.00 60.53 222 PRO A C 1
ATOM 1776 O O . PRO A 1 222 ? 0.427 61.490 -2.157 1.00 60.53 222 PRO A O 1
#

Sequence (222 aa):
MKKKEPDDELDGTPPSAEQETDDYGGHPLFPRPETESGPDRRRFDIIQLHRWYGPKNEYYERCPRDFLGSELRSLEQIVEMFGGQCTYQAIAKCSSTHRYQAHSEKWYVDGPARKPFYEEARRTPPSQPDPNAPYGQGPWGQPPGAPPWGPHAGPYPGYPPHYYPPPPAPPPQQQTMDILGLMQLLLDRDARTRAAEVQARAQVEVAQLQYQQSLLKCTGSP

Secondary structure (DSSP, 8-state):
----------------S-------S--TTSPPPTT--S-------EEEEEEEETTTT-EEEEEEEEEETTT---HHHHHHHH-SSEEEEEEEE-TTT--EEEEPPPEEE-SSPPPPS--GGGS-------TT------S--PPP-------------------PPPPPPPPP------HHHHHHHHHHHHHHHHHHHHHHHHHHHHHHHHHHHHHHHHS---